Protein AF-A0A3C1S5D6-F1 (afdb_monomer)

Nearest PDB structures (foldseek):
  8om5-assembly1_A  TM=1.779E-01  e=2.263E-01  Homo sapiens
  6hlk-assembly1_A-2  TM=2.673E-01  e=2.544E+00  Escherichia coli
  6qh2-assembly1_A  TM=3.736E-01  e=8.531E+00  Escherichia coli SE11
  8omo-assembly1_A  TM=2.474E-01  e=3.050E+00  Homo sapiens

pLDDT: mean 80.76, std 18.02, range [35.0, 98.5]

Structure (mmCIF, N/CA/C/O backbone):
data_AF-A0A3C1S5D6-F1
#
_entry.id   AF-A0A3C1S5D6-F1
#
loop_
_atom_site.group_PDB
_atom_site.id
_atom_site.type_symbol
_atom_site.label_atom_id
_atom_site.label_alt_id
_atom_site.label_comp_id
_atom_site.label_asym_id
_atom_site.label_entity_id
_atom_site.label_seq_id
_atom_site.pdbx_PDB_ins_code
_atom_site.Cartn_x
_atom_site.Cartn_y
_atom_site.Cartn_z
_atom_site.occupancy
_atom_site.B_iso_or_equiv
_atom_site.auth_seq_id
_atom_site.auth_comp_id
_atom_site.auth_asym_id
_atom_site.auth_atom_id
_atom_site.pdbx_PDB_model_num
ATOM 1 N N . MET A 1 1 ? -4.192 31.095 -8.436 1.00 39.78 1 MET A N 1
ATOM 2 C CA . MET A 1 1 ? -3.581 30.045 -9.281 1.00 39.78 1 MET A CA 1
ATOM 3 C C . MET A 1 1 ? -4.548 28.874 -9.354 1.00 39.78 1 MET A C 1
ATOM 5 O O . MET A 1 1 ? -5.116 28.537 -8.324 1.00 39.78 1 MET A O 1
ATOM 9 N N . ARG A 1 2 ? -4.783 28.297 -10.537 1.00 52.19 2 ARG A N 1
ATOM 10 C CA . ARG A 1 2 ? -5.467 27.001 -10.676 1.00 52.19 2 ARG A CA 1
ATOM 11 C C . ARG A 1 2 ? -4.390 25.973 -11.002 1.00 52.19 2 ARG A C 1
ATOM 13 O O . ARG A 1 2 ? -3.898 25.962 -12.122 1.00 52.19 2 ARG A O 1
ATOM 20 N N . LEU A 1 3 ? -3.977 25.201 -10.002 1.00 66.81 3 LEU A N 1
ATOM 21 C CA . LEU A 1 3 ? -3.147 24.020 -10.210 1.00 66.81 3 LEU A CA 1
ATOM 22 C C . LEU A 1 3 ? -4.070 22.919 -10.746 1.00 66.81 3 LEU A C 1
ATOM 24 O O . LEU A 1 3 ? -5.136 22.688 -10.176 1.00 66.81 3 LEU A O 1
ATOM 28 N N . VAL A 1 4 ? -3.707 22.311 -11.873 1.00 64.81 4 VAL A N 1
ATOM 29 C CA . VAL A 1 4 ? -4.435 21.178 -12.454 1.00 64.81 4 VAL A CA 1
ATOM 30 C C . VAL A 1 4 ? -3.581 19.946 -12.207 1.00 64.81 4 VAL A C 1
ATOM 32 O O . VAL A 1 4 ? -2.469 19.860 -12.715 1.00 64.81 4 VAL A O 1
ATOM 35 N N . PHE A 1 5 ? -4.091 19.028 -11.391 1.00 64.88 5 PHE A N 1
ATOM 36 C CA . PHE A 1 5 ? -3.457 17.744 -11.119 1.00 64.88 5 PHE A CA 1
ATOM 37 C C . PHE A 1 5 ? -4.101 16.685 -12.017 1.00 64.88 5 PHE A C 1
ATOM 39 O O . PHE A 1 5 ? -5.323 16.529 -12.002 1.00 64.88 5 PHE A O 1
ATOM 46 N N . ILE A 1 6 ? -3.293 16.004 -12.829 1.00 64.88 6 ILE A N 1
ATOM 47 C CA . ILE A 1 6 ? -3.736 14.967 -13.767 1.00 64.88 6 ILE A CA 1
ATOM 48 C C . ILE A 1 6 ? -3.138 13.643 -13.293 1.00 64.88 6 ILE A C 1
ATOM 50 O O . ILE A 1 6 ? -1.926 13.549 -13.129 1.00 64.88 6 ILE A O 1
ATOM 54 N N . THR A 1 7 ? -3.977 12.628 -13.080 1.00 60.38 7 THR A N 1
ATOM 55 C CA . THR A 1 7 ? -3.547 11.267 -12.730 1.00 60.38 7 THR A CA 1
ATOM 56 C C . THR A 1 7 ? -3.955 10.281 -13.821 1.00 60.38 7 THR A C 1
ATOM 58 O O . THR A 1 7 ? -4.981 10.452 -14.482 1.00 60.38 7 THR A O 1
ATOM 61 N N . GLY A 1 8 ? -3.145 9.244 -14.023 1.00 58.16 8 GLY A N 1
ATOM 62 C CA . GLY A 1 8 ? -3.372 8.188 -15.006 1.00 58.16 8 GLY A CA 1
ATOM 63 C C . GLY A 1 8 ? -2.648 6.905 -14.603 1.00 58.16 8 GLY A C 1
ATOM 64 O O . GLY A 1 8 ? -1.791 6.923 -13.727 1.00 58.16 8 GLY A O 1
ATOM 65 N N . VAL A 1 9 ? -3.021 5.786 -15.227 1.00 51.22 9 VAL A N 1
ATOM 66 C CA . VAL A 1 9 ? -2.507 4.438 -14.901 1.00 51.22 9 VAL A CA 1
ATOM 67 C C . VAL A 1 9 ? -1.160 4.145 -15.590 1.00 51.22 9 VAL A C 1
ATOM 69 O O . VAL A 1 9 ? -0.469 3.200 -15.233 1.00 51.22 9 VAL A O 1
ATOM 72 N N . SER A 1 10 ? -0.774 4.954 -16.579 1.00 52.53 10 SER A N 1
ATOM 73 C CA . SER A 1 10 ? 0.501 4.849 -17.293 1.00 52.53 10 SER A CA 1
ATOM 74 C C . SER A 1 10 ? 0.965 6.240 -17.731 1.00 52.53 10 SER A C 1
ATOM 76 O O . SER A 1 10 ? 0.130 7.105 -18.021 1.00 52.53 10 SER A O 1
ATOM 78 N N . GLU A 1 11 ? 2.282 6.447 -17.767 1.00 48.94 11 GLU A N 1
ATOM 79 C CA . GLU A 1 11 ? 2.949 7.662 -18.245 1.00 48.94 11 GLU A CA 1
ATOM 80 C C . GLU A 1 11 ? 2.737 7.821 -19.768 1.00 48.94 11 GLU A C 1
ATOM 82 O O . GLU A 1 11 ? 3.620 7.597 -20.590 1.00 48.94 11 GLU A O 1
ATOM 87 N N . PHE A 1 12 ? 1.528 8.194 -20.189 1.00 50.16 12 PHE A N 1
ATOM 88 C CA . PHE A 1 12 ? 1.179 8.441 -21.596 1.00 50.16 12 PHE A CA 1
ATOM 89 C C . PHE A 1 12 ? 1.707 9.792 -22.125 1.00 50.16 12 PHE A C 1
ATOM 91 O O . PHE A 1 12 ? 1.058 10.438 -22.946 1.00 50.16 12 PHE A O 1
ATOM 98 N N . SER A 1 13 ? 2.874 10.260 -21.673 1.00 45.41 13 SER A N 1
ATOM 99 C CA . SER A 1 13 ? 3.306 11.652 -21.895 1.00 45.41 13 SER A CA 1
ATOM 100 C C . SER A 1 13 ? 4.567 11.855 -22.730 1.00 45.41 13 SER A C 1
ATOM 102 O O . SER A 1 13 ? 4.958 13.003 -22.927 1.00 45.41 13 SER A O 1
ATOM 104 N N . ARG A 1 14 ? 5.187 10.816 -23.307 1.00 43.66 14 ARG A N 1
ATOM 105 C CA . ARG A 1 14 ? 6.338 11.027 -24.217 1.00 43.66 14 ARG A CA 1
ATOM 106 C C . ARG A 1 14 ? 6.212 10.432 -25.614 1.00 43.66 14 ARG A C 1
ATOM 108 O O . ARG A 1 14 ? 7.163 10.501 -26.388 1.00 43.66 14 ARG A O 1
ATOM 115 N N . VAL A 1 15 ? 5.031 9.949 -26.001 1.00 43.28 15 VAL A N 1
ATOM 116 C CA . VAL A 1 15 ? 4.749 9.731 -27.424 1.00 43.28 15 VAL A CA 1
ATOM 117 C C . VAL A 1 15 ? 4.413 11.093 -28.023 1.00 43.28 15 VAL A C 1
ATOM 119 O O . VAL A 1 15 ? 3.462 11.726 -27.584 1.00 43.28 15 VAL A O 1
ATOM 122 N N . SER A 1 16 ? 5.247 11.524 -28.972 1.00 42.44 16 SER A N 1
ATOM 123 C CA . SER A 1 16 ? 5.254 12.656 -29.927 1.00 42.44 16 SER A CA 1
ATOM 124 C C . SER A 1 16 ? 3.926 13.322 -30.395 1.00 42.44 16 SER A C 1
ATOM 126 O O . SER A 1 16 ? 3.908 13.979 -31.435 1.00 42.44 16 SER A O 1
ATOM 128 N N . ILE A 1 17 ? 2.804 13.175 -29.698 1.00 46.88 17 ILE A N 1
ATOM 129 C CA . ILE A 1 17 ? 1.470 13.652 -30.086 1.00 46.88 17 ILE A CA 1
ATOM 130 C C . ILE A 1 17 ? 1.178 15.033 -29.471 1.00 46.88 17 ILE A C 1
ATOM 132 O O . ILE A 1 17 ? 0.377 15.790 -30.007 1.00 46.88 17 ILE A O 1
ATOM 136 N N . PHE A 1 18 ? 1.884 15.408 -28.398 1.00 46.00 18 PHE A N 1
ATOM 137 C CA . PHE A 1 18 ? 1.803 16.737 -27.796 1.00 46.00 18 PHE A CA 1
ATOM 138 C C . PHE A 1 18 ? 3.165 17.436 -27.852 1.00 46.00 18 PHE A C 1
ATOM 140 O O . PHE A 1 18 ? 3.863 17.539 -26.847 1.00 46.00 18 PHE A O 1
ATOM 147 N N . SER A 1 19 ? 3.547 17.977 -29.013 1.00 49.00 19 SER A N 1
ATOM 148 C CA . SER A 1 19 ? 4.701 18.893 -29.113 1.00 49.00 19 SER A CA 1
ATOM 149 C C . SER A 1 19 ? 4.536 20.176 -28.275 1.00 49.00 19 SER A C 1
ATOM 151 O O . SER A 1 19 ? 5.460 20.980 -28.195 1.00 49.00 19 SER A O 1
ATOM 153 N N . GLU A 1 20 ? 3.368 20.370 -27.654 1.00 51.97 20 GLU A N 1
ATOM 154 C CA . GLU A 1 20 ? 2.977 21.554 -26.883 1.00 51.97 20 GLU A CA 1
ATOM 155 C C . GLU A 1 20 ? 2.905 21.315 -25.355 1.00 51.97 20 GLU A C 1
ATOM 157 O O . GLU A 1 20 ? 2.759 22.274 -24.601 1.00 51.97 20 GLU A O 1
ATOM 162 N N . LEU A 1 21 ? 3.049 20.071 -24.863 1.00 56.28 21 LEU A N 1
ATOM 163 C CA . LEU A 1 21 ? 3.025 19.731 -23.423 1.00 56.28 21 LEU A CA 1
ATOM 164 C C . LEU A 1 21 ? 4.425 19.382 -22.887 1.00 56.28 21 LEU A C 1
ATOM 166 O O . LEU A 1 21 ? 4.657 18.314 -22.332 1.00 56.28 21 LEU A O 1
ATOM 170 N N . ASN A 1 22 ? 5.377 20.303 -23.032 1.00 57.34 22 ASN A N 1
ATOM 171 C CA . ASN A 1 22 ? 6.746 20.160 -22.513 1.00 57.34 22 ASN A CA 1
ATOM 172 C C . ASN A 1 22 ? 6.929 20.629 -21.053 1.00 57.34 22 ASN A C 1
ATOM 174 O O . ASN A 1 22 ? 8.048 20.620 -20.552 1.00 57.34 22 ASN A O 1
ATOM 178 N N . ASN A 1 23 ? 5.851 21.044 -20.379 1.00 66.56 23 ASN A N 1
ATOM 179 C CA . ASN A 1 23 ? 5.872 21.551 -18.999 1.00 66.56 23 ASN A CA 1
ATOM 180 C C . ASN A 1 23 ? 5.388 20.515 -17.965 1.00 66.56 23 ASN A C 1
ATOM 182 O O . ASN A 1 23 ? 5.025 20.891 -16.853 1.00 66.56 23 ASN A O 1
ATOM 186 N N . LEU A 1 24 ? 5.300 19.235 -18.340 1.00 70.06 24 LEU A N 1
ATOM 187 C CA . LEU A 1 24 ? 4.928 18.174 -17.407 1.00 70.06 24 LEU A CA 1
ATOM 188 C C . LEU A 1 24 ? 6.147 17.793 -16.567 1.00 70.06 24 LEU A C 1
ATOM 190 O O . LEU A 1 24 ? 7.184 17.407 -17.103 1.00 70.06 24 LEU A O 1
ATOM 194 N N . GLU A 1 25 ? 6.001 17.921 -15.254 1.00 73.94 25 GLU A N 1
ATOM 195 C CA . GLU A 1 25 ? 6.965 17.418 -14.285 1.00 73.94 25 GLU A CA 1
ATOM 196 C C . GLU A 1 25 ? 6.586 15.978 -13.931 1.00 73.94 25 GLU A C 1
ATOM 198 O O . GLU A 1 25 ? 5.461 15.714 -13.500 1.00 73.94 25 GLU A O 1
ATOM 203 N N . ASP A 1 26 ? 7.511 15.046 -14.149 1.00 76.00 26 ASP A N 1
ATOM 204 C CA . ASP A 1 26 ? 7.340 13.666 -13.715 1.00 76.00 26 ASP A CA 1
ATOM 205 C C . ASP A 1 26 ? 7.557 13.581 -12.198 1.00 76.00 26 ASP A C 1
ATOM 207 O O . ASP A 1 26 ? 8.648 13.843 -11.691 1.00 76.00 26 ASP A O 1
ATOM 211 N N . LEU A 1 27 ? 6.489 13.242 -11.474 1.00 82.81 27 LEU A N 1
ATOM 212 C CA . LEU A 1 27 ? 6.507 13.079 -10.019 1.00 82.81 27 LEU A CA 1
ATOM 213 C C . LEU A 1 27 ? 6.786 11.634 -9.591 1.00 82.81 27 LEU A C 1
ATOM 215 O O . LEU A 1 27 ? 6.799 11.341 -8.391 1.00 82.81 27 LEU A O 1
ATOM 219 N N . THR A 1 28 ? 6.994 10.724 -10.544 1.00 79.44 28 THR A N 1
ATOM 220 C CA . THR A 1 28 ? 7.347 9.332 -10.272 1.00 79.44 28 THR A CA 1
ATOM 221 C C . THR A 1 28 ? 8.591 9.287 -9.393 1.00 79.44 28 THR A C 1
ATOM 223 O O . THR A 1 28 ? 9.575 9.977 -9.645 1.00 79.44 28 THR A O 1
ATOM 226 N N . MET A 1 29 ? 8.550 8.493 -8.320 1.00 84.81 29 MET A N 1
ATOM 227 C CA . MET A 1 29 ? 9.656 8.356 -7.362 1.00 84.81 29 MET A CA 1
ATOM 228 C C . MET A 1 29 ? 10.053 9.635 -6.604 1.00 84.81 29 MET A C 1
ATOM 230 O O . MET A 1 29 ? 11.030 9.608 -5.853 1.00 84.81 29 MET A O 1
ATOM 234 N N . SER A 1 30 ? 9.289 10.729 -6.709 1.00 89.56 30 SER A N 1
ATOM 235 C CA . SER A 1 30 ? 9.588 11.969 -5.990 1.00 89.56 30 SER A CA 1
ATOM 236 C C . SER A 1 30 ? 9.371 11.821 -4.480 1.00 89.56 30 SER A C 1
ATOM 238 O O . SER A 1 30 ? 8.267 11.548 -4.004 1.00 89.56 30 SER A O 1
ATOM 240 N N . GLU A 1 31 ? 10.426 12.046 -3.695 1.00 92.44 31 GLU A N 1
ATOM 241 C CA . GLU A 1 31 ? 10.353 12.016 -2.228 1.00 92.44 31 GLU A CA 1
ATOM 242 C C . GLU A 1 31 ? 9.481 13.138 -1.648 1.00 92.44 31 GLU A C 1
ATOM 244 O O . GLU A 1 31 ? 8.868 12.966 -0.591 1.00 92.44 31 GLU A O 1
ATOM 249 N N . THR A 1 32 ? 9.395 14.269 -2.355 1.00 93.31 32 THR A N 1
ATOM 250 C CA . THR A 1 32 ? 8.587 15.431 -1.963 1.00 93.31 32 THR A CA 1
ATOM 251 C C . THR A 1 32 ? 7.095 15.113 -1.936 1.00 93.31 32 THR A C 1
ATOM 253 O O . THR A 1 32 ? 6.375 15.676 -1.120 1.00 93.31 32 THR A O 1
ATOM 256 N N . TYR A 1 33 ? 6.640 14.191 -2.787 1.00 91.06 33 TYR A N 1
ATOM 257 C CA . TYR A 1 33 ? 5.229 13.819 -2.933 1.00 91.06 33 TYR A CA 1
ATOM 258 C C . TYR A 1 33 ? 4.926 12.406 -2.413 1.00 91.06 33 TYR A C 1
ATOM 260 O O . TYR A 1 33 ? 3.880 11.837 -2.722 1.00 91.06 33 TYR A O 1
ATOM 268 N N . ALA A 1 34 ? 5.836 11.827 -1.626 1.00 92.81 34 ALA A N 1
ATOM 269 C CA . ALA A 1 34 ? 5.794 10.424 -1.217 1.00 92.81 34 ALA A CA 1
ATOM 270 C C . ALA A 1 34 ? 4.544 10.029 -0.407 1.00 92.81 34 ALA A C 1
ATOM 272 O O . ALA A 1 34 ? 4.122 8.876 -0.453 1.00 92.81 34 ALA A O 1
ATOM 273 N N . ASP A 1 35 ? 3.961 10.977 0.325 1.00 93.56 35 ASP A N 1
ATOM 274 C CA . ASP A 1 35 ? 2.762 10.821 1.153 1.00 93.56 35 ASP A CA 1
ATOM 275 C C . ASP A 1 35 ? 1.489 11.387 0.499 1.00 93.56 35 ASP A C 1
ATOM 277 O O . ASP A 1 35 ? 0.397 11.223 1.031 1.00 93.56 35 ASP A O 1
ATOM 281 N N . MET A 1 36 ? 1.589 11.988 -0.692 1.00 92.00 36 MET A N 1
ATOM 282 C CA . MET A 1 36 ? 0.481 12.720 -1.319 1.00 92.00 36 MET A CA 1
ATOM 283 C C . MET A 1 36 ? -0.690 11.823 -1.759 1.00 92.00 36 MET A C 1
ATOM 285 O O . MET A 1 36 ? -1.830 12.280 -1.835 1.00 92.00 36 MET A O 1
ATOM 289 N N . LEU A 1 37 ? -0.421 10.560 -2.109 1.00 89.50 37 LEU A N 1
ATOM 290 C CA . LEU A 1 37 ? -1.390 9.661 -2.757 1.00 89.50 37 LEU A CA 1
ATOM 291 C C . LEU A 1 37 ? -2.089 8.696 -1.787 1.00 89.50 37 LEU A C 1
ATOM 293 O O . LEU A 1 37 ? -2.628 7.669 -2.204 1.00 89.50 37 LEU A O 1
ATOM 297 N N . GLY A 1 38 ? -2.106 9.018 -0.497 1.00 95.19 38 GLY A N 1
ATOM 298 C CA . GLY A 1 38 ? -2.811 8.228 0.500 1.00 95.19 38 GLY A CA 1
ATOM 299 C C . GLY A 1 38 ? -2.991 8.974 1.814 1.00 95.19 38 GLY A C 1
ATOM 300 O O . GLY A 1 38 ? -2.792 10.180 1.870 1.00 95.19 38 GLY A O 1
ATOM 301 N N . TYR A 1 39 ? -3.385 8.248 2.859 1.00 97.88 39 TYR A N 1
ATOM 302 C CA . TYR A 1 39 ? -3.347 8.773 4.228 1.00 97.88 39 TYR A CA 1
ATOM 303 C C . TYR A 1 39 ? -2.097 8.267 4.934 1.00 97.88 39 TYR A C 1
ATOM 305 O O . TYR A 1 39 ? -1.758 7.092 4.777 1.00 97.88 39 TYR A O 1
ATOM 313 N N . THR A 1 40 ? -1.431 9.094 5.733 1.00 98.06 40 THR A N 1
ATOM 314 C CA . THR A 1 40 ? -0.381 8.606 6.640 1.00 98.06 40 THR A CA 1
ATOM 315 C C . THR A 1 40 ? -0.985 7.931 7.875 1.00 98.06 40 THR A C 1
ATOM 317 O O . THR A 1 40 ? -2.193 7.990 8.125 1.00 98.06 40 THR A O 1
ATOM 320 N N . GLN A 1 41 ? -0.138 7.272 8.674 1.00 97.88 41 GLN A N 1
ATOM 321 C CA . GLN A 1 41 ? -0.554 6.734 9.972 1.00 97.88 41 GLN A CA 1
ATOM 322 C C . GLN A 1 41 ? -1.087 7.844 10.886 1.00 97.88 41 GLN A C 1
ATOM 324 O O . GLN A 1 41 ? -2.139 7.676 11.498 1.00 97.88 41 GLN A O 1
ATOM 329 N N . GLU A 1 42 ? -0.386 8.978 10.955 1.00 97.69 42 GLU A N 1
ATOM 330 C CA . GLU A 1 42 ? -0.778 10.096 11.811 1.00 97.69 42 GLU A CA 1
ATOM 331 C C . GLU A 1 42 ? -2.111 10.703 11.358 1.00 97.69 42 GLU A C 1
ATOM 333 O O . GLU A 1 42 ? -2.996 10.947 12.177 1.00 97.69 42 GLU A O 1
ATOM 338 N N . GLU A 1 43 ? -2.294 10.902 10.050 1.00 98.00 43 GLU A N 1
ATOM 339 C CA . GLU A 1 43 ? -3.549 11.417 9.495 1.00 98.00 43 GLU A CA 1
ATOM 340 C C . GLU A 1 43 ? -4.725 10.477 9.774 1.00 98.00 43 GLU A C 1
ATOM 342 O O . GLU A 1 43 ? -5.819 10.940 10.113 1.00 98.00 43 GLU A O 1
ATOM 347 N N . LEU A 1 44 ? -4.503 9.159 9.673 1.00 97.75 44 LEU A N 1
ATOM 348 C CA . LEU A 1 44 ? -5.515 8.159 9.999 1.00 97.75 44 LEU A CA 1
ATOM 349 C C . LEU A 1 44 ? -5.981 8.307 11.458 1.00 97.75 44 LEU A C 1
ATOM 351 O O . LEU A 1 44 ? -7.181 8.380 11.731 1.00 97.75 44 LEU A O 1
ATOM 355 N N . GLU A 1 45 ? -5.034 8.365 12.392 1.00 97.12 45 GLU A N 1
ATOM 356 C CA . GLU A 1 45 ? -5.315 8.431 13.828 1.00 97.12 45 GLU A CA 1
ATOM 357 C C . GLU A 1 45 ? -5.972 9.756 14.237 1.00 97.12 45 GLU A C 1
ATOM 359 O O . GLU A 1 45 ? -6.884 9.759 15.065 1.00 97.12 45 GLU A O 1
ATOM 36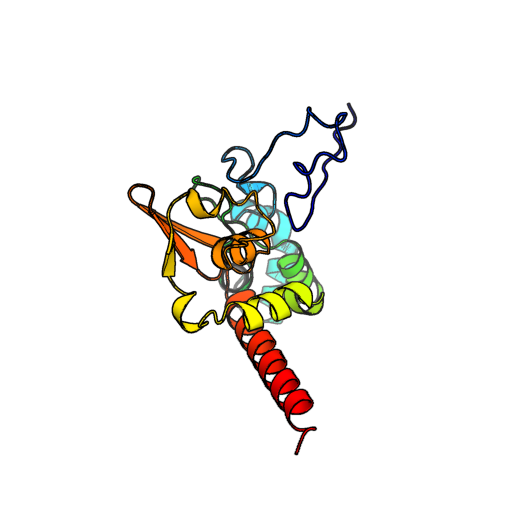4 N N . ILE A 1 46 ? -5.570 10.873 13.623 1.00 97.19 46 ILE A N 1
ATOM 365 C CA . ILE A 1 46 ? -6.089 12.208 13.945 1.00 97.19 46 ILE A CA 1
ATOM 366 C C . ILE A 1 46 ? -7.478 12.427 13.339 1.00 97.19 46 ILE A C 1
ATOM 368 O O . ILE A 1 46 ? -8.411 12.830 14.038 1.00 97.19 46 ILE A O 1
ATOM 372 N N . TYR A 1 47 ? -7.641 12.186 12.037 1.00 97.69 47 TYR A N 1
ATOM 373 C CA . TYR A 1 47 ? -8.839 12.625 11.317 1.00 97.69 47 TYR A CA 1
ATOM 374 C C . TYR A 1 47 ? -9.973 11.595 11.326 1.00 97.69 47 TYR A C 1
ATOM 376 O O . TYR A 1 47 ? -11.136 11.964 11.143 1.00 97.69 47 TYR A O 1
ATOM 384 N N . PHE A 1 48 ? -9.679 10.316 11.585 1.00 97.44 48 PHE A N 1
ATOM 385 C CA . PHE A 1 48 ? -10.677 9.244 11.526 1.00 97.44 48 PHE A CA 1
ATOM 386 C C . PHE A 1 48 ? -11.059 8.669 12.893 1.00 97.44 48 PHE A C 1
ATOM 388 O O . PHE A 1 48 ? -11.897 7.762 12.944 1.00 97.44 48 PHE A O 1
ATOM 395 N N . GLN A 1 49 ? -10.548 9.224 13.998 1.00 97.12 49 GLN A N 1
ATOM 396 C CA . GLN A 1 49 ? -10.807 8.746 15.363 1.00 97.12 49 GLN A CA 1
ATOM 397 C C . GLN A 1 49 ? -12.297 8.451 15.649 1.00 97.12 49 GLN A C 1
ATOM 399 O O . GLN A 1 49 ? -12.608 7.347 16.105 1.00 97.12 49 GLN A O 1
ATOM 404 N N . PRO A 1 50 ? -13.274 9.327 15.313 1.00 97.44 50 PRO A N 1
ATOM 405 C CA . PRO A 1 50 ? -14.680 9.028 15.592 1.00 97.44 50 PRO A CA 1
ATOM 406 C C . PRO A 1 50 ? -15.210 7.812 14.818 1.00 97.44 50 PRO A C 1
ATOM 408 O O . PRO A 1 50 ? -16.137 7.139 15.267 1.00 97.44 50 PRO A O 1
ATOM 411 N N . HIS A 1 51 ? -14.663 7.537 13.631 1.00 97.88 51 HIS A N 1
ATOM 412 C CA . HIS A 1 51 ? -15.033 6.379 12.817 1.00 97.88 51 HIS A CA 1
ATOM 413 C C . HIS A 1 51 ? -14.372 5.101 13.329 1.00 97.88 51 HIS A C 1
ATOM 415 O O . HIS A 1 51 ? -15.047 4.075 13.401 1.00 97.88 51 HIS A O 1
ATOM 421 N N . ILE A 1 52 ? -13.100 5.185 13.726 1.00 98.19 52 ILE A N 1
ATOM 422 C CA . ILE A 1 52 ? -12.345 4.092 14.345 1.00 98.19 52 ILE A CA 1
ATOM 423 C C . ILE A 1 52 ? -13.048 3.636 15.624 1.00 98.19 52 ILE A C 1
ATOM 425 O O . ILE A 1 52 ? -13.345 2.452 15.758 1.00 98.19 52 ILE A O 1
ATOM 429 N N . LYS A 1 53 ? -13.444 4.569 16.496 1.00 98.06 53 LYS A N 1
ATOM 430 C CA . LYS A 1 53 ? -14.199 4.262 17.717 1.00 98.06 53 LYS A CA 1
ATOM 431 C C . LYS A 1 53 ? -15.507 3.519 17.441 1.00 98.06 53 LYS A C 1
ATOM 433 O O . LYS A 1 53 ? -15.771 2.477 18.032 1.00 98.06 53 LYS A O 1
ATOM 438 N N . ARG A 1 54 ? -16.311 3.996 16.484 1.00 97.88 54 ARG A N 1
ATOM 439 C CA . ARG A 1 54 ? -17.558 3.311 16.086 1.00 97.88 54 ARG A CA 1
ATOM 440 C C . ARG A 1 54 ? -17.313 1.919 15.507 1.00 97.88 54 ARG A C 1
ATOM 442 O O . ARG A 1 54 ? -18.184 1.054 15.599 1.00 97.88 54 ARG A O 1
ATOM 449 N N . LEU A 1 55 ? -16.179 1.721 14.841 1.00 97.56 55 LEU A N 1
ATOM 450 C CA . LEU A 1 55 ? -15.791 0.422 14.310 1.00 97.56 55 LEU A CA 1
ATOM 451 C C . LEU A 1 55 ? -15.372 -0.519 15.445 1.00 97.56 55 LEU A C 1
ATOM 453 O O . LEU A 1 55 ? -15.833 -1.656 15.480 1.00 97.56 55 LEU A O 1
ATOM 457 N N . ALA A 1 56 ? -14.593 -0.020 16.404 1.00 98.06 56 ALA A N 1
ATOM 458 C CA . ALA A 1 56 ? -14.173 -0.742 17.600 1.00 98.06 56 ALA A CA 1
ATOM 459 C C . ALA A 1 56 ? -15.383 -1.214 18.423 1.00 98.06 56 ALA A C 1
ATOM 461 O O . ALA A 1 56 ? -15.495 -2.397 18.737 1.00 98.06 56 ALA A O 1
ATOM 462 N N . GLU A 1 57 ? -16.361 -0.327 18.645 1.00 97.94 57 GLU A N 1
ATOM 463 C CA . GLU A 1 57 ? -17.641 -0.650 19.293 1.00 97.94 57 GLU A CA 1
ATOM 464 C C . GLU A 1 57 ? -18.410 -1.753 18.547 1.00 97.94 57 GLU A C 1
ATOM 466 O O . GLU A 1 57 ? -18.922 -2.679 19.174 1.00 97.94 57 GLU A O 1
ATOM 471 N N . LYS A 1 58 ? -18.466 -1.698 17.207 1.00 97.38 58 LYS A N 1
ATOM 472 C CA . LYS A 1 58 ? -19.131 -2.731 16.391 1.00 97.38 58 LYS A CA 1
ATOM 473 C C . LYS A 1 58 ? -18.451 -4.096 16.529 1.00 97.38 58 LYS A C 1
ATOM 475 O O . LYS A 1 58 ? -19.142 -5.111 16.565 1.00 97.38 58 LYS A O 1
ATOM 480 N N . PHE A 1 59 ? -17.121 -4.124 16.542 1.00 96.88 59 PHE A N 1
ATOM 481 C CA . PHE A 1 59 ? -16.338 -5.359 16.619 1.00 96.88 59 PHE A CA 1
ATOM 482 C C . PHE A 1 59 ? -16.115 -5.852 18.058 1.00 96.88 59 PHE A C 1
ATOM 484 O O . PHE A 1 59 ? -15.619 -6.961 18.230 1.00 96.88 59 PHE A O 1
ATOM 491 N N . GLY A 1 60 ? -16.490 -5.070 19.077 1.00 97.75 60 GLY A N 1
ATOM 492 C CA . GLY A 1 60 ? -16.261 -5.417 20.482 1.00 97.75 60 GLY A CA 1
ATOM 493 C C . GLY A 1 60 ? -14.773 -5.480 20.846 1.00 97.75 60 GLY A C 1
ATOM 494 O O . GLY A 1 60 ? -14.367 -6.350 21.609 1.00 97.75 60 GLY A O 1
ATOM 495 N N . THR A 1 61 ? -13.964 -4.596 20.262 1.00 97.81 61 THR A N 1
ATOM 496 C CA . THR A 1 61 ? -12.491 -4.592 20.331 1.00 97.81 61 THR A CA 1
ATOM 497 C C . THR A 1 61 ? -11.977 -3.186 20.664 1.00 97.81 61 THR A C 1
ATOM 499 O O . THR A 1 61 ? -12.773 -2.250 20.774 1.00 97.81 61 THR A O 1
ATOM 502 N N . SER A 1 62 ? -10.670 -3.011 20.857 1.00 98.25 62 SER A N 1
ATOM 503 C CA . SER A 1 62 ? -10.069 -1.697 21.118 1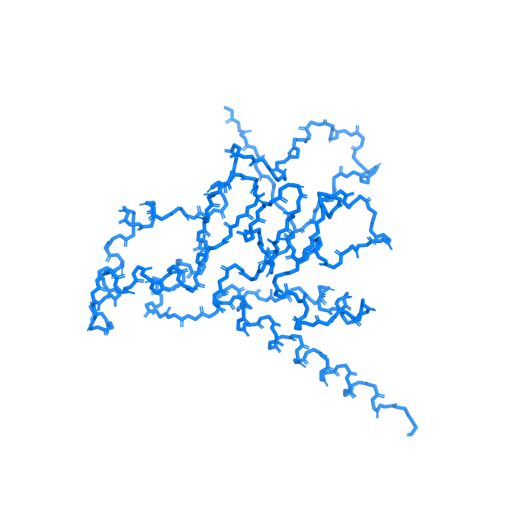.00 98.25 62 SER A CA 1
ATOM 504 C C . SER A 1 62 ? -9.864 -0.862 19.843 1.00 98.25 62 SER A C 1
ATOM 506 O O . SER A 1 62 ? -9.781 -1.384 18.731 1.00 98.25 62 SER A O 1
ATOM 508 N N . GLU A 1 63 ? -9.747 0.464 19.992 1.00 98.06 63 GLU A N 1
ATOM 509 C CA . GLU A 1 63 ? -9.382 1.358 18.877 1.00 98.06 63 GLU A CA 1
ATOM 510 C C . GLU A 1 63 ? -8.007 0.994 18.292 1.00 98.06 63 GLU A C 1
ATOM 512 O O . GLU A 1 63 ? -7.837 1.014 17.074 1.00 98.06 63 GLU A O 1
ATOM 517 N N . THR A 1 64 ? -7.060 0.577 19.141 1.00 98.25 64 THR A N 1
ATOM 518 C CA . THR A 1 64 ? -5.726 0.112 18.735 1.00 98.25 64 THR A CA 1
ATOM 519 C C . THR A 1 64 ? -5.803 -1.106 17.819 1.00 98.25 64 THR A C 1
ATOM 521 O O . THR A 1 64 ? -5.202 -1.099 16.749 1.00 98.25 64 THR A O 1
ATOM 524 N N . GLU A 1 65 ? -6.598 -2.119 18.173 1.00 98.38 65 GLU A N 1
ATOM 525 C CA . GLU A 1 65 ? -6.787 -3.311 17.334 1.00 98.38 65 GLU A CA 1
ATOM 526 C C . GLU A 1 65 ? -7.434 -2.963 15.983 1.00 98.38 65 GLU A C 1
ATOM 528 O O . GLU A 1 65 ? -7.082 -3.536 14.950 1.00 98.38 65 GLU A O 1
ATOM 533 N N . ILE A 1 66 ? -8.351 -1.987 15.948 1.00 98.44 66 ILE A N 1
ATOM 534 C CA . ILE A 1 66 ? -8.904 -1.483 14.683 1.00 98.44 66 ILE A CA 1
ATOM 535 C C . ILE A 1 66 ? -7.830 -0.800 13.837 1.00 98.44 66 ILE A C 1
ATOM 537 O O . ILE A 1 66 ? -7.780 -1.042 12.631 1.00 98.44 66 ILE A O 1
ATOM 541 N N . ILE A 1 67 ? -6.982 0.036 14.437 1.00 98.50 67 ILE A N 1
ATOM 542 C CA . ILE A 1 67 ? -5.888 0.718 13.735 1.00 98.50 67 ILE A CA 1
ATOM 543 C C . ILE A 1 67 ? -4.897 -0.304 13.168 1.00 98.50 67 ILE A C 1
ATOM 545 O O . ILE A 1 67 ? -4.552 -0.229 11.990 1.00 98.50 67 ILE A O 1
ATOM 549 N N . GLU A 1 68 ? -4.496 -1.305 13.954 1.00 98.44 68 GLU A N 1
ATOM 550 C CA . GLU A 1 68 ? -3.626 -2.395 13.496 1.00 98.44 68 GLU A CA 1
ATOM 551 C C . GLU A 1 68 ? -4.253 -3.172 12.336 1.00 98.44 68 GLU A C 1
ATOM 553 O O . GLU A 1 68 ? -3.585 -3.480 11.346 1.00 98.44 68 GLU A O 1
ATOM 558 N N . LYS A 1 69 ? -5.562 -3.433 12.405 1.00 98.19 69 LYS A N 1
ATOM 559 C CA . LYS A 1 69 ? -6.283 -4.126 11.338 1.00 98.19 69 LYS A CA 1
ATOM 560 C C . LYS A 1 69 ? -6.418 -3.272 10.076 1.00 98.19 69 LYS A C 1
ATOM 562 O O . LYS A 1 69 ? -6.256 -3.801 8.979 1.00 98.19 69 LYS A O 1
ATOM 567 N N . LEU A 1 70 ? -6.661 -1.964 10.201 1.00 98.44 70 LEU A N 1
ATOM 568 C CA . LEU A 1 70 ? -6.634 -1.026 9.070 1.00 98.44 70 LEU A CA 1
ATOM 569 C C . LEU A 1 70 ? -5.244 -0.991 8.430 1.00 98.44 70 LEU A C 1
ATOM 571 O O . LEU A 1 70 ? -5.145 -1.016 7.204 1.00 98.44 70 LEU A O 1
ATOM 575 N N . LYS A 1 71 ? -4.183 -0.980 9.246 1.00 98.50 71 LYS A N 1
ATOM 576 C CA . LYS A 1 71 ? -2.795 -1.004 8.780 1.00 98.50 71 LYS A CA 1
ATOM 577 C C . LYS A 1 71 ? -2.505 -2.267 7.980 1.00 98.50 71 LYS A C 1
ATOM 579 O O . LYS A 1 71 ? -2.026 -2.177 6.858 1.00 98.50 71 LYS A O 1
ATOM 584 N N . LEU A 1 72 ? -2.858 -3.428 8.525 1.00 98.19 72 LEU A N 1
ATOM 585 C CA . LEU A 1 72 ? -2.673 -4.720 7.866 1.00 98.19 72 LEU A CA 1
ATOM 586 C C . LEU A 1 72 ? -3.414 -4.806 6.522 1.00 98.19 72 LEU A C 1
ATOM 588 O O . LEU A 1 72 ? -2.880 -5.335 5.547 1.00 98.19 72 LEU A O 1
ATOM 592 N N . TYR A 1 73 ? -4.656 -4.319 6.478 1.00 97.69 73 TYR A N 1
ATOM 593 C CA . TYR A 1 73 ? -5.504 -4.473 5.299 1.00 97.69 73 TYR A CA 1
ATOM 594 C C . TYR A 1 73 ? -5.241 -3.441 4.211 1.00 97.69 73 TYR A C 1
ATOM 596 O O . TYR A 1 73 ? -5.318 -3.803 3.042 1.00 97.69 73 TYR A O 1
ATOM 604 N N . TYR A 1 74 ? -4.933 -2.192 4.568 1.00 98.06 74 TYR A N 1
ATOM 605 C CA . TYR A 1 74 ? -5.001 -1.080 3.617 1.00 98.06 74 TYR A CA 1
ATOM 606 C C . TYR A 1 74 ? -3.753 -0.193 3.569 1.00 98.06 74 TYR A C 1
ATOM 608 O O . TYR A 1 74 ? -3.684 0.660 2.685 1.00 98.06 74 TYR A O 1
ATOM 616 N N . ASN A 1 75 ? -2.768 -0.377 4.458 1.00 98.19 75 ASN A N 1
ATOM 617 C CA . ASN A 1 75 ? -1.511 0.381 4.447 1.00 98.19 75 ASN A CA 1
ATOM 618 C C . ASN A 1 75 ? -0.366 -0.402 3.815 1.00 98.19 75 ASN A C 1
ATOM 620 O O . ASN A 1 75 ? -0.280 -1.608 3.994 1.00 98.19 75 ASN A O 1
ATOM 624 N N . GLY A 1 76 ? 0.563 0.314 3.184 1.00 97.38 76 GLY A N 1
ATOM 625 C CA . GLY A 1 76 ? 1.853 -0.234 2.765 1.00 97.38 76 GLY A CA 1
ATOM 626 C C . GLY A 1 76 ? 2.358 0.278 1.423 1.00 97.38 76 GLY A C 1
ATOM 627 O O . GLY A 1 76 ? 3.447 -0.098 0.992 1.00 97.38 76 GLY A O 1
ATOM 628 N N . TYR A 1 77 ? 1.611 1.166 0.772 1.00 97.06 77 TYR A N 1
ATOM 629 C CA . TYR A 1 77 ? 2.036 1.786 -0.474 1.00 97.06 77 TYR A CA 1
ATOM 630 C C . TYR A 1 77 ? 3.186 2.765 -0.234 1.00 97.06 77 TYR A C 1
ATOM 632 O O . TYR A 1 77 ? 3.062 3.677 0.578 1.00 97.06 77 TYR A O 1
ATOM 640 N N . ARG A 1 78 ? 4.291 2.574 -0.952 1.00 95.94 78 ARG A N 1
ATOM 641 C CA . ARG A 1 78 ? 5.504 3.389 -0.949 1.00 95.94 78 ARG A CA 1
ATOM 642 C C . ARG A 1 78 ? 5.923 3.586 -2.396 1.00 95.94 78 ARG A C 1
ATOM 644 O O . ARG A 1 78 ? 6.188 2.620 -3.111 1.00 95.94 78 ARG A O 1
ATOM 651 N N . PHE A 1 79 ? 5.994 4.848 -2.794 1.00 91.25 79 PHE A N 1
ATOM 652 C CA . PHE A 1 79 ? 6.185 5.244 -4.187 1.00 91.25 79 PHE A CA 1
ATOM 653 C C . PHE A 1 79 ? 7.522 5.940 -4.446 1.00 91.25 79 PHE A C 1
ATOM 655 O O . PHE A 1 79 ? 7.729 6.421 -5.550 1.00 91.25 79 PHE A O 1
ATOM 662 N N . SER A 1 80 ? 8.402 6.047 -3.446 1.00 92.56 80 SER A N 1
ATOM 663 C CA . SER A 1 80 ? 9.696 6.731 -3.556 1.00 92.56 80 SER A CA 1
ATOM 664 C C . SER A 1 80 ? 10.743 6.127 -2.615 1.00 92.56 80 SER A C 1
ATOM 666 O O . SER A 1 80 ? 10.470 5.191 -1.854 1.00 92.56 80 SER A O 1
ATOM 668 N N . GLN A 1 81 ? 11.963 6.672 -2.659 1.00 92.38 81 GLN A N 1
ATOM 669 C CA . GLN A 1 81 ? 13.051 6.253 -1.773 1.00 92.38 81 GLN A CA 1
ATOM 670 C C . GLN A 1 81 ? 12.833 6.670 -0.315 1.00 92.38 81 GLN A C 1
ATOM 672 O O . GLN A 1 81 ? 13.356 6.013 0.585 1.00 92.38 81 GLN A O 1
ATOM 677 N N . ARG A 1 82 ? 11.990 7.673 -0.049 1.00 94.50 82 ARG A N 1
ATOM 678 C CA . ARG A 1 82 ? 11.587 8.030 1.313 1.00 94.50 82 ARG A CA 1
ATOM 679 C C . ARG A 1 82 ? 10.836 6.858 1.943 1.00 94.50 82 ARG A C 1
ATOM 681 O O . ARG A 1 82 ? 9.906 6.315 1.349 1.00 94.50 82 ARG A O 1
ATOM 688 N N . ASP A 1 83 ? 11.243 6.451 3.144 1.00 94.88 83 ASP A N 1
ATOM 689 C CA . ASP A 1 83 ? 10.624 5.331 3.864 1.00 94.88 83 ASP A CA 1
ATOM 690 C C . ASP A 1 83 ? 9.318 5.758 4.550 1.00 94.88 83 ASP A C 1
ATOM 692 O O . ASP A 1 83 ? 9.191 5.784 5.771 1.00 94.88 83 ASP A O 1
ATOM 696 N N . ILE A 1 84 ? 8.341 6.148 3.733 1.00 95.81 84 ILE A N 1
ATOM 697 C CA . ILE A 1 84 ? 6.985 6.484 4.155 1.00 95.81 84 ILE A CA 1
ATOM 698 C C . ILE A 1 84 ? 5.998 5.583 3.425 1.00 95.81 84 ILE A C 1
ATOM 700 O O . ILE A 1 84 ? 6.159 5.281 2.241 1.00 95.81 84 ILE A O 1
ATOM 704 N N . ARG A 1 85 ? 4.997 5.108 4.165 1.00 97.19 85 ARG A N 1
ATOM 705 C CA . ARG A 1 85 ? 3.937 4.247 3.646 1.00 97.19 85 ARG A CA 1
ATOM 706 C C . ARG A 1 85 ? 2.594 4.894 3.899 1.00 97.19 85 ARG A C 1
ATOM 708 O O . ARG A 1 85 ? 2.359 5.402 4.997 1.00 97.19 85 ARG A O 1
ATOM 715 N N . VAL A 1 86 ? 1.735 4.835 2.893 1.00 98.12 86 VAL A N 1
ATOM 716 C CA . VAL A 1 86 ? 0.390 5.389 2.960 1.00 98.12 86 VAL A CA 1
ATOM 717 C C . VAL A 1 86 ? -0.682 4.326 2.780 1.00 98.12 86 VAL A C 1
ATOM 719 O O . VAL A 1 86 ? -0.493 3.278 2.149 1.00 98.12 86 VAL A O 1
ATOM 722 N N . TYR A 1 87 ? -1.835 4.632 3.358 1.00 98.31 87 TYR A N 1
ATOM 723 C CA . TYR A 1 87 ? -3.056 3.864 3.240 1.00 98.31 87 TYR A CA 1
ATOM 724 C C . TYR A 1 87 ? -3.762 4.171 1.924 1.00 98.31 87 TYR A C 1
ATOM 726 O O . TYR A 1 87 ? -3.823 5.331 1.518 1.00 98.31 87 TYR A O 1
ATOM 734 N N . ASN A 1 88 ? -4.385 3.159 1.314 1.00 96.69 88 ASN A N 1
ATOM 735 C CA . ASN A 1 88 ? -5.312 3.363 0.202 1.00 96.69 88 ASN A CA 1
ATOM 736 C C . ASN A 1 88 ? -6.555 4.140 0.690 1.00 96.69 88 ASN A C 1
ATOM 738 O O . ASN A 1 88 ? -7.326 3.599 1.498 1.00 96.69 88 ASN A O 1
ATOM 742 N N . PRO A 1 89 ? -6.807 5.372 0.199 1.00 95.75 89 PRO A N 1
ATOM 743 C CA . PRO A 1 89 ? -7.921 6.182 0.688 1.00 95.75 89 PRO A CA 1
ATOM 744 C C . PRO A 1 89 ? -9.283 5.539 0.455 1.00 95.75 89 PRO A C 1
ATOM 746 O O . PRO A 1 89 ? -10.155 5.580 1.323 1.00 95.75 89 PRO A O 1
ATOM 749 N N . PHE A 1 90 ? -9.473 4.919 -0.710 1.00 94.94 90 PHE A N 1
ATOM 750 C CA . PHE A 1 90 ? -10.743 4.314 -1.080 1.00 94.94 90 PHE A CA 1
ATOM 751 C C . PHE A 1 90 ? -11.085 3.129 -0.175 1.00 94.94 90 PHE A C 1
ATOM 753 O O . PHE A 1 90 ? -12.215 3.045 0.321 1.00 94.94 90 PHE A O 1
ATOM 760 N N . SER A 1 91 ? -10.118 2.248 0.083 1.00 96.44 91 SER A N 1
ATOM 761 C CA . SER A 1 91 ? -10.323 1.077 0.935 1.00 96.44 91 SER A CA 1
ATOM 762 C C . SER A 1 91 ? -10.555 1.465 2.396 1.00 96.44 91 SER A C 1
ATOM 764 O O . SER A 1 91 ? -11.480 0.946 3.025 1.00 96.44 91 SER A O 1
ATOM 766 N N . VAL A 1 92 ? -9.813 2.450 2.923 1.00 97.94 92 VAL A N 1
ATOM 767 C CA . VAL A 1 92 ? -10.039 2.989 4.278 1.00 97.94 92 VAL A CA 1
ATOM 768 C C . VAL A 1 92 ? -11.435 3.595 4.403 1.00 97.94 92 VAL A C 1
ATOM 770 O O . VAL A 1 92 ? -12.195 3.215 5.298 1.00 97.94 92 VAL A O 1
ATOM 773 N N . LEU A 1 93 ? -11.815 4.501 3.497 1.00 97.38 93 LEU A N 1
ATOM 774 C CA . LEU A 1 93 ? -13.129 5.148 3.534 1.00 97.38 93 LEU A CA 1
ATOM 775 C C . LEU A 1 93 ? -14.263 4.128 3.404 1.00 97.38 93 LEU A C 1
ATOM 777 O O . LEU A 1 93 ? -15.262 4.213 4.124 1.00 97.38 93 LEU A O 1
ATOM 781 N N . SER A 1 94 ? -14.106 3.142 2.522 1.00 97.25 94 SER A N 1
ATOM 782 C CA . SER A 1 94 ? -15.081 2.068 2.342 1.00 97.25 94 SER A CA 1
ATOM 783 C C . SER A 1 94 ? -15.210 1.210 3.596 1.00 97.25 94 SER A C 1
ATOM 785 O O . SER A 1 94 ? -16.337 0.972 4.037 1.00 97.25 94 SER A O 1
ATOM 787 N N . SER A 1 95 ? -14.091 0.848 4.226 1.00 97.38 95 SER A N 1
ATOM 788 C CA . SER A 1 95 ? -14.059 0.098 5.483 1.00 97.38 95 SER A CA 1
ATOM 789 C C . SER A 1 95 ? -14.768 0.835 6.612 1.00 97.38 95 SER A C 1
ATOM 791 O O . SER A 1 95 ? -15.667 0.290 7.251 1.00 97.38 95 SER A O 1
ATOM 793 N N . LEU A 1 96 ? -14.445 2.114 6.816 1.00 97.25 96 LEU A N 1
ATOM 794 C CA . LEU A 1 96 ? -15.040 2.931 7.874 1.00 97.25 96 LEU A CA 1
ATOM 795 C C . LEU A 1 96 ? -16.532 3.211 7.635 1.00 97.25 96 LEU A C 1
ATOM 797 O O . LEU A 1 96 ? -17.310 3.282 8.590 1.00 97.25 96 LEU A O 1
ATOM 801 N N . ARG A 1 97 ? -16.953 3.357 6.371 1.00 96.50 97 ARG A N 1
ATOM 802 C CA . ARG A 1 97 ? -18.356 3.578 5.986 1.00 96.50 97 ARG A CA 1
ATOM 803 C C . ARG A 1 97 ? -19.203 2.318 6.151 1.00 96.50 97 ARG A C 1
ATOM 805 O O . ARG A 1 97 ? -20.268 2.380 6.758 1.00 96.50 97 ARG A O 1
ATOM 812 N N . GLN A 1 98 ? -18.743 1.190 5.610 1.00 96.12 98 GLN A N 1
ATOM 813 C CA . GLN A 1 98 ? -19.452 -0.100 5.670 1.00 96.12 98 GLN A CA 1
ATOM 814 C C . GLN A 1 98 ? -19.269 -0.801 7.025 1.00 96.12 98 GLN A C 1
ATOM 816 O O . GLN A 1 98 ? -20.013 -1.716 7.388 1.00 96.12 98 GLN A O 1
ATOM 821 N N . LYS A 1 99 ? -18.309 -0.309 7.812 1.00 95.94 99 LYS A N 1
ATOM 822 C CA . LYS A 1 99 ? -17.883 -0.839 9.102 1.00 95.94 99 LYS A CA 1
ATOM 823 C C . LYS A 1 99 ? -17.417 -2.293 9.000 1.00 95.94 99 LYS A C 1
ATOM 825 O O . LYS A 1 99 ? -17.785 -3.109 9.841 1.00 95.94 99 LYS A O 1
ATOM 830 N N . ASP A 1 100 ? -16.682 -2.638 7.954 1.00 96.12 100 ASP A N 1
ATOM 831 C CA . ASP A 1 100 ? -16.247 -4.011 7.689 1.00 96.12 100 ASP A CA 1
ATOM 832 C C . ASP A 1 100 ? -14.914 -4.036 6.933 1.00 96.12 100 ASP A C 1
ATOM 834 O O . ASP A 1 100 ? -14.589 -3.082 6.228 1.00 96.12 100 ASP A O 1
ATOM 838 N N . PHE A 1 101 ? -14.161 -5.128 7.050 1.00 96.00 101 PHE A N 1
ATOM 839 C CA . PHE A 1 101 ? -12.871 -5.293 6.379 1.00 96.00 101 PHE A CA 1
ATOM 840 C C . PHE A 1 101 ? -13.026 -6.202 5.162 1.00 96.00 101 PHE A C 1
ATOM 842 O O . PHE A 1 101 ? -13.389 -7.366 5.313 1.00 96.00 101 PHE A O 1
ATOM 849 N N . ARG A 1 102 ? -12.794 -5.660 3.963 1.00 93.88 102 ARG A N 1
ATOM 850 C CA . ARG A 1 102 ? -12.995 -6.341 2.677 1.00 93.88 102 ARG A CA 1
ATOM 851 C C . ARG A 1 102 ? -12.024 -5.809 1.632 1.00 93.88 102 ARG A C 1
ATOM 853 O O . ARG A 1 102 ? -11.378 -4.789 1.844 1.00 93.88 102 ARG A O 1
ATOM 860 N N . ASN A 1 103 ? -11.998 -6.470 0.483 1.00 91.88 103 ASN A N 1
ATOM 861 C CA . ASN A 1 103 ? -11.139 -6.119 -0.641 1.00 91.88 103 ASN A CA 1
ATOM 862 C C . ASN A 1 103 ? -11.806 -5.076 -1.558 1.00 91.88 103 ASN A C 1
ATOM 864 O O . ASN A 1 103 ? -12.092 -5.334 -2.727 1.00 91.88 103 ASN A O 1
ATOM 868 N N . TYR A 1 104 ? -12.099 -3.900 -1.002 1.00 91.38 104 TYR A N 1
ATOM 869 C CA . TYR A 1 104 ? -12.815 -2.812 -1.666 1.00 91.38 104 TYR A CA 1
ATOM 870 C C . TYR A 1 104 ? -12.156 -2.322 -2.961 1.00 91.38 104 TYR A C 1
ATOM 872 O O . TYR A 1 104 ? -12.863 -2.091 -3.940 1.00 91.38 104 TYR A O 1
ATOM 880 N N . TRP A 1 105 ? -10.831 -2.160 -3.007 1.00 86.94 105 TRP A N 1
ATOM 881 C CA . TRP A 1 105 ? -10.137 -1.667 -4.203 1.00 86.94 105 TRP A CA 1
ATOM 882 C C . TRP A 1 105 ? -10.386 -2.579 -5.412 1.00 86.94 105 TRP A C 1
ATOM 884 O O . TRP A 1 105 ? -10.612 -2.100 -6.522 1.00 86.94 105 TRP A O 1
ATOM 894 N N . PHE A 1 106 ? -10.476 -3.888 -5.189 1.00 79.56 106 PHE A N 1
ATOM 895 C CA . PHE A 1 106 ? -10.721 -4.871 -6.242 1.00 79.56 106 PHE A CA 1
ATOM 896 C C . PHE A 1 106 ? -12.172 -4.934 -6.721 1.00 79.56 106 PHE A C 1
ATOM 898 O O . PHE A 1 106 ? -12.407 -5.255 -7.887 1.00 79.56 106 PHE A O 1
ATOM 905 N N . GLU A 1 107 ? -13.142 -4.560 -5.881 1.00 73.75 107 GLU A N 1
ATOM 906 C CA . GLU A 1 107 ? -14.549 -4.426 -6.290 1.00 73.75 107 GLU A CA 1
ATOM 907 C C . GLU A 1 107 ? -14.742 -3.329 -7.355 1.00 73.75 107 GLU A C 1
ATOM 909 O O . GLU A 1 107 ? -15.734 -3.346 -8.083 1.00 73.75 107 GLU A O 1
ATOM 914 N N . THR A 1 108 ? -13.783 -2.402 -7.496 1.00 67.06 108 THR A N 1
ATOM 915 C CA . THR A 1 108 ? -13.814 -1.351 -8.533 1.00 67.06 108 THR A CA 1
ATOM 916 C C . THR A 1 108 ? -13.431 -1.850 -9.930 1.00 67.06 108 THR A C 1
ATOM 918 O O . THR A 1 108 ? -13.643 -1.143 -10.916 1.00 67.06 108 THR A O 1
ATOM 921 N N . GLY A 1 109 ? -12.961 -3.098 -10.025 1.00 63.50 109 GLY A N 1
ATOM 922 C CA . GLY A 1 109 ? -12.603 -3.772 -11.266 1.00 63.50 109 GLY A CA 1
ATOM 923 C C . GLY A 1 109 ? -11.098 -3.760 -11.532 1.00 63.50 109 GLY A C 1
ATOM 924 O O . GLY A 1 109 ? -10.454 -2.718 -11.560 1.00 63.50 109 GLY A O 1
ATOM 925 N N . THR A 1 110 ? -10.527 -4.941 -11.778 1.00 66.12 110 THR A N 1
ATOM 926 C CA . THR A 1 110 ? -9.155 -5.061 -12.294 1.00 66.12 110 THR A CA 1
ATO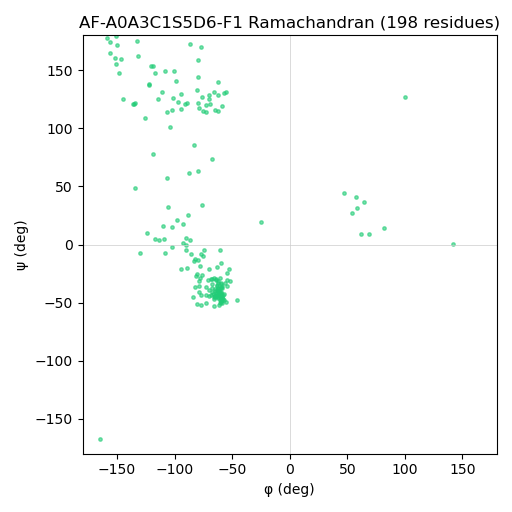M 927 C C . THR A 1 110 ? -9.140 -4.828 -13.805 1.00 66.12 110 THR A C 1
ATOM 929 O O . THR A 1 110 ? -9.957 -5.433 -14.509 1.00 66.12 110 THR A O 1
ATOM 932 N N . PRO A 1 111 ? -8.220 -4.002 -14.339 1.00 67.38 111 PRO A N 1
ATOM 933 C CA . PRO A 1 111 ? -8.122 -3.783 -15.774 1.00 67.38 111 PRO A CA 1
ATOM 934 C C . PRO A 1 111 ? -7.860 -5.100 -16.512 1.00 67.38 111 PRO A C 1
ATOM 936 O O . PRO A 1 111 ? -6.828 -5.740 -16.317 1.00 67.38 111 PRO A O 1
ATOM 939 N N . THR A 1 112 ? -8.770 -5.492 -17.408 1.00 68.25 112 THR A N 1
ATOM 940 C CA . THR A 1 112 ? -8.622 -6.699 -18.246 1.00 68.25 112 THR A CA 1
ATOM 941 C C . THR A 1 112 ? -7.309 -6.691 -19.036 1.00 68.25 112 THR A C 1
ATOM 943 O O . THR A 1 112 ? -6.715 -7.740 -19.260 1.00 68.25 112 THR A O 1
ATOM 946 N N . PHE A 1 113 ? -6.818 -5.501 -19.392 1.00 72.19 113 PHE A N 1
ATOM 947 C CA . PHE A 1 113 ? -5.514 -5.305 -20.023 1.00 72.19 113 PHE A CA 1
ATOM 948 C C . PHE A 1 113 ? -4.357 -5.903 -19.209 1.00 72.19 113 PHE A C 1
ATOM 950 O O . PHE A 1 113 ? -3.564 -6.661 -19.760 1.00 72.19 113 PHE A O 1
ATOM 957 N N . LEU A 1 114 ? -4.284 -5.613 -17.904 1.00 74.25 114 LEU A N 1
ATOM 958 C CA . LEU A 1 114 ? -3.200 -6.097 -17.046 1.00 74.25 114 LEU A CA 1
ATOM 959 C C . LEU A 1 114 ? -3.201 -7.625 -16.980 1.00 74.25 114 LEU A C 1
ATOM 961 O O . LEU A 1 114 ? -2.163 -8.263 -17.117 1.00 74.25 114 LEU A O 1
ATOM 965 N N . VAL A 1 115 ? -4.384 -8.210 -16.810 1.00 75.56 115 VAL A N 1
ATOM 966 C CA . VAL A 1 115 ? -4.565 -9.663 -16.766 1.00 75.56 115 VAL A CA 1
ATOM 967 C C . VAL A 1 115 ? -4.092 -10.320 -18.064 1.00 75.56 115 VAL A C 1
ATOM 969 O O . VAL A 1 115 ? -3.375 -11.319 -18.021 1.00 75.56 115 VAL A O 1
ATOM 972 N N . ASN A 1 116 ? -4.473 -9.763 -19.214 1.00 74.25 116 ASN A N 1
ATOM 973 C CA . ASN A 1 116 ? -4.071 -10.299 -20.513 1.00 74.25 116 ASN A CA 1
ATOM 974 C C . ASN A 1 116 ? -2.552 -10.209 -20.708 1.00 74.25 116 ASN A C 1
ATOM 976 O O . ASN A 1 116 ? -1.932 -11.201 -21.080 1.00 74.25 116 ASN A O 1
ATOM 980 N N . LEU A 1 117 ? -1.945 -9.071 -20.363 1.00 73.88 117 LEU A N 1
ATOM 981 C CA . LEU A 1 117 ? -0.497 -8.891 -20.462 1.00 73.88 117 LEU A CA 1
ATOM 982 C C . LEU A 1 117 ? 0.273 -9.866 -19.551 1.00 73.88 117 LEU A C 1
ATOM 984 O O . LEU A 1 117 ? 1.289 -10.441 -19.944 1.00 73.88 117 LEU A O 1
ATOM 988 N N . LEU A 1 118 ? -0.215 -10.092 -18.329 1.00 75.00 118 LEU A N 1
ATOM 989 C CA . LEU A 1 118 ? 0.396 -11.048 -17.403 1.00 75.00 118 LEU A CA 1
ATOM 990 C C . LEU A 1 118 ? 0.314 -12.491 -17.924 1.00 75.00 118 LEU A C 1
ATOM 992 O O . LEU A 1 118 ? 1.285 -13.237 -17.802 1.00 75.00 118 LEU A O 1
ATOM 996 N N . ASN A 1 119 ? -0.796 -12.867 -18.565 1.00 71.94 119 ASN A N 1
ATOM 997 C CA . ASN A 1 119 ? -0.926 -14.174 -19.216 1.00 71.94 119 ASN A CA 1
ATOM 998 C C . ASN A 1 119 ? 0.069 -14.354 -20.376 1.00 71.94 119 ASN A C 1
ATOM 1000 O O . ASN A 1 119 ? 0.630 -15.438 -20.539 1.00 71.94 119 ASN A O 1
ATOM 1004 N N . GLU A 1 120 ? 0.315 -13.307 -21.165 1.00 72.44 120 GLU A N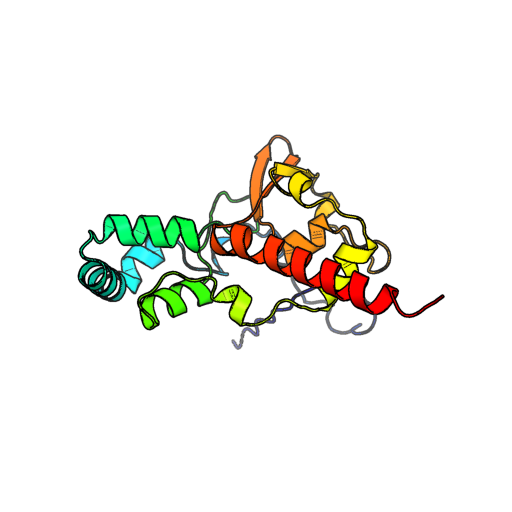 1
ATOM 1005 C CA . GLU A 1 120 ? 1.256 -13.340 -22.295 1.00 72.44 120 GLU A CA 1
ATOM 1006 C C . GLU A 1 120 ? 2.726 -13.364 -21.842 1.00 72.44 120 GLU A C 1
ATOM 1008 O O . GLU A 1 120 ? 3.549 -14.073 -22.425 1.00 72.44 120 GLU A O 1
ATOM 1013 N N . SER A 1 121 ? 3.052 -12.649 -20.760 1.00 67.12 121 SER A N 1
ATOM 1014 C CA . SER A 1 121 ? 4.419 -12.521 -20.224 1.00 67.12 121 SER A CA 1
ATOM 1015 C C . SER A 1 121 ? 4.951 -13.758 -19.482 1.00 67.12 121 SER A C 1
ATOM 1017 O O . SER A 1 121 ? 6.124 -13.778 -19.111 1.00 67.12 121 SER A O 1
ATOM 1019 N N . LYS A 1 122 ? 4.135 -14.808 -19.283 1.00 65.00 122 LYS A N 1
ATOM 1020 C CA . LYS A 1 122 ? 4.494 -16.043 -18.544 1.00 65.00 122 LYS A CA 1
ATOM 1021 C C . LYS A 1 122 ? 5.027 -15.791 -17.121 1.00 65.00 122 LYS A C 1
ATOM 1023 O O . LYS A 1 122 ? 5.799 -16.599 -16.600 1.00 65.00 122 LYS A O 1
ATOM 1028 N N . LEU A 1 123 ? 4.633 -14.686 -16.487 1.00 65.56 123 LEU A N 1
ATOM 1029 C CA . LEU A 1 123 ? 5.096 -14.325 -15.148 1.00 65.56 123 LEU A CA 1
ATOM 1030 C C . LEU A 1 123 ? 4.586 -15.335 -14.101 1.00 65.56 123 LEU A C 1
ATOM 1032 O O . LEU A 1 123 ? 3.396 -15.651 -14.055 1.00 65.56 123 LEU A O 1
ATOM 1036 N N . TYR A 1 124 ? 5.472 -15.832 -13.233 1.00 63.88 124 TYR A N 1
ATOM 1037 C CA . TYR A 1 124 ? 5.114 -16.779 -12.173 1.00 63.88 124 TYR A CA 1
ATOM 1038 C C . TYR A 1 124 ? 4.826 -16.040 -10.856 1.00 63.88 124 TYR A C 1
ATOM 1040 O O . TYR A 1 124 ? 5.710 -15.408 -10.282 1.00 63.88 124 TYR A O 1
ATOM 1048 N N . LEU A 1 125 ? 3.585 -16.115 -10.360 1.00 63.12 125 LEU A N 1
ATOM 1049 C CA . LEU A 1 125 ? 3.116 -15.320 -9.207 1.00 63.12 125 LEU A CA 1
ATOM 1050 C C . LEU A 1 125 ? 3.850 -15.579 -7.887 1.00 63.12 125 LEU A C 1
ATOM 1052 O O . LEU A 1 125 ? 4.103 -14.614 -7.171 1.00 63.12 125 LEU A O 1
ATOM 1056 N N . PRO A 1 126 ? 4.252 -16.820 -7.555 1.00 59.72 126 PRO A N 1
ATOM 1057 C CA . PRO A 1 126 ? 5.104 -17.065 -6.391 1.00 59.72 126 PRO A CA 1
ATOM 1058 C C . PRO A 1 126 ? 6.461 -16.345 -6.428 1.00 59.72 126 PRO A C 1
ATOM 1060 O O . PRO A 1 126 ? 7.114 -16.248 -5.398 1.00 59.72 126 PRO A O 1
ATOM 1063 N N . THR A 1 127 ? 6.893 -15.839 -7.587 1.00 66.94 127 THR A N 1
ATOM 1064 C CA . THR A 1 127 ? 8.147 -15.082 -7.749 1.00 66.94 127 THR A CA 1
ATOM 1065 C C . THR A 1 127 ? 7.957 -13.571 -7.544 1.00 66.94 127 THR A C 1
ATOM 1067 O O . THR A 1 127 ? 8.928 -12.824 -7.566 1.00 66.94 127 THR A O 1
ATOM 1070 N N . ILE A 1 128 ? 6.719 -13.106 -7.340 1.00 76.25 128 ILE A N 1
ATOM 1071 C CA . ILE A 1 128 ? 6.404 -11.682 -7.151 1.00 76.25 128 ILE A CA 1
ATOM 1072 C C . ILE A 1 128 ? 6.728 -11.206 -5.725 1.00 76.25 128 ILE A C 1
ATOM 1074 O O . ILE A 1 128 ? 7.102 -10.050 -5.530 1.00 76.25 128 ILE A O 1
ATOM 1078 N N . GLU A 1 129 ? 6.610 -12.081 -4.722 1.00 84.12 129 GLU A N 1
ATOM 1079 C CA . GLU A 1 129 ? 6.987 -11.739 -3.348 1.00 84.12 129 GLU A CA 1
ATOM 1080 C C . GLU A 1 129 ? 8.511 -11.601 -3.231 1.00 84.12 129 GLU A C 1
ATOM 1082 O O . GLU A 1 129 ? 9.256 -12.514 -3.584 1.00 84.12 129 GLU A O 1
ATOM 1087 N N . ASN A 1 130 ? 8.978 -10.482 -2.671 1.00 87.38 130 ASN A N 1
ATOM 1088 C CA . ASN A 1 130 ? 10.403 -10.135 -2.573 1.00 87.38 130 ASN A CA 1
ATOM 1089 C C . ASN A 1 130 ? 11.115 -10.067 -3.932 1.00 87.38 130 ASN A C 1
ATOM 1091 O O . ASN A 1 130 ? 12.311 -10.346 -4.029 1.00 87.38 130 ASN A O 1
ATOM 1095 N N . LEU A 1 131 ? 10.386 -9.686 -4.978 1.00 87.94 131 LEU A N 1
ATOM 1096 C CA . LEU A 1 131 ? 10.951 -9.418 -6.290 1.00 87.94 131 LEU A CA 1
ATOM 1097 C C . LEU A 1 131 ? 12.032 -8.334 -6.182 1.00 87.94 131 LEU A C 1
ATOM 1099 O O . LEU A 1 131 ? 11.793 -7.268 -5.620 1.00 87.94 131 LEU A O 1
ATOM 1103 N N . GLN A 1 132 ? 13.209 -8.587 -6.748 1.00 90.12 132 GLN A N 1
ATOM 1104 C CA . GLN A 1 132 ? 14.328 -7.650 -6.713 1.00 90.12 132 GLN A CA 1
ATOM 1105 C C . GLN A 1 132 ? 14.604 -7.069 -8.096 1.00 90.12 132 GLN A C 1
ATOM 1107 O O . GLN A 1 132 ? 14.742 -7.810 -9.069 1.00 90.12 132 GLN A O 1
ATOM 1112 N N . ALA A 1 133 ? 14.730 -5.745 -8.181 1.00 87.12 133 ALA A N 1
ATOM 1113 C CA . ALA A 1 133 ? 15.126 -5.061 -9.407 1.00 87.12 133 ALA A CA 1
ATOM 1114 C C . ALA A 1 133 ? 15.954 -3.805 -9.114 1.00 87.12 133 ALA A C 1
ATOM 1116 O O . ALA A 1 133 ? 15.934 -3.255 -8.015 1.00 87.12 133 ALA A O 1
ATOM 1117 N N . THR A 1 134 ? 16.704 -3.344 -10.110 1.00 87.38 134 THR A N 1
ATOM 1118 C CA . THR A 1 134 ? 17.393 -2.049 -10.057 1.00 87.38 134 THR A CA 1
ATOM 1119 C C . THR A 1 134 ? 16.466 -0.932 -10.538 1.00 87.38 134 THR A C 1
ATOM 1121 O O . THR A 1 134 ? 15.401 -1.194 -11.101 1.00 87.38 134 THR A O 1
ATOM 1124 N N . GLU A 1 135 ? 16.900 0.323 -10.400 1.00 80.00 135 GLU A N 1
ATOM 1125 C CA . GLU A 1 135 ? 16.168 1.521 -10.862 1.00 80.00 135 GLU A CA 1
ATOM 1126 C C . GLU A 1 135 ? 15.739 1.470 -12.330 1.00 80.00 135 GLU A C 1
ATOM 1128 O O . GLU A 1 135 ? 14.788 2.145 -12.718 1.00 80.00 135 GLU A O 1
ATOM 1133 N N . ALA A 1 136 ? 16.389 0.625 -13.137 1.00 78.88 136 ALA A N 1
ATOM 1134 C CA . ALA A 1 136 ? 16.012 0.397 -14.521 1.00 78.88 136 ALA A CA 1
ATOM 1135 C C . ALA A 1 136 ? 14.523 0.040 -14.665 1.00 78.88 136 ALA A C 1
ATOM 1137 O O . ALA A 1 136 ? 13.932 0.393 -15.681 1.00 78.88 136 ALA A O 1
ATOM 1138 N N . VAL A 1 137 ? 13.905 -0.621 -13.676 1.00 76.88 137 VAL A N 1
ATOM 1139 C CA . VAL A 1 137 ? 12.474 -0.970 -13.704 1.00 76.88 137 VAL A CA 1
ATOM 1140 C C . VAL A 1 137 ? 11.573 0.257 -13.901 1.00 76.88 137 VAL A C 1
ATOM 1142 O O . VAL A 1 137 ? 10.577 0.171 -14.614 1.00 76.88 137 VAL A O 1
ATOM 1145 N N . PHE A 1 138 ? 11.967 1.420 -13.378 1.00 74.69 138 PHE A N 1
ATOM 1146 C CA . PHE A 1 138 ? 11.201 2.661 -13.490 1.00 74.69 138 PHE A CA 1
ATOM 1147 C C . PHE A 1 138 ? 11.417 3.392 -14.826 1.00 74.69 138 PHE A C 1
ATOM 1149 O O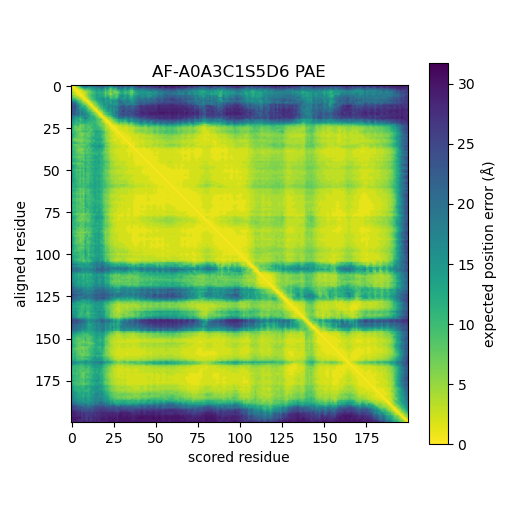 . PHE A 1 138 ? 10.662 4.292 -15.158 1.00 74.69 138 PHE A O 1
ATOM 1156 N N . SER A 1 139 ? 12.416 3.005 -15.626 1.00 66.62 139 SER A N 1
ATOM 1157 C CA . SER A 1 139 ? 12.815 3.713 -16.857 1.00 66.62 139 SER A CA 1
ATOM 1158 C C . SER A 1 139 ? 12.066 3.258 -18.127 1.00 66.62 139 SER A C 1
ATOM 1160 O O . SER A 1 139 ? 12.616 3.324 -19.226 1.00 66.62 139 SER A O 1
ATOM 1162 N N . THR A 1 140 ? 10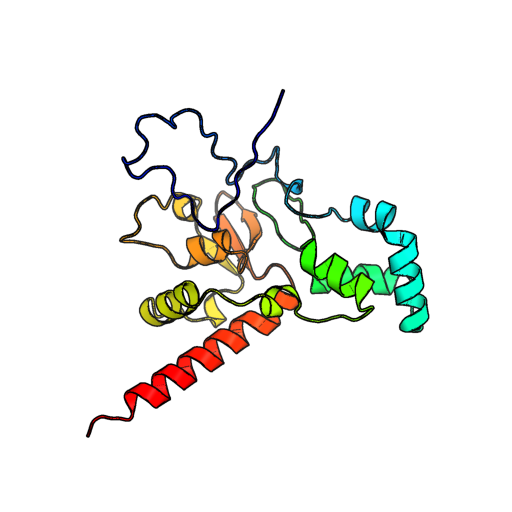.855 2.707 -18.011 1.00 55.78 140 THR A N 1
ATOM 1163 C CA . THR A 1 140 ? 10.168 2.004 -19.113 1.00 55.78 140 THR A CA 1
ATOM 1164 C C . THR A 1 140 ? 9.440 2.959 -20.070 1.00 55.78 140 THR A C 1
ATOM 1166 O O . THR A 1 140 ? 8.241 3.180 -19.967 1.00 55.78 140 THR A O 1
ATOM 1169 N N . TYR A 1 141 ? 10.179 3.484 -21.053 1.00 54.12 141 TYR A N 1
ATOM 1170 C CA . TYR A 1 141 ? 9.663 4.356 -22.123 1.00 54.12 141 TYR A CA 1
ATOM 1171 C C . TYR A 1 141 ? 9.188 3.625 -23.395 1.00 54.12 141 TYR A C 1
ATOM 1173 O O . TYR A 1 141 ? 8.826 4.279 -24.372 1.00 54.12 141 TYR A O 1
ATOM 1181 N N . GLU A 1 142 ? 9.156 2.289 -23.417 1.00 54.16 142 GLU A N 1
ATOM 1182 C CA . GLU A 1 142 ? 8.800 1.524 -24.620 1.00 54.16 142 GLU A CA 1
ATOM 1183 C C . GLU A 1 142 ? 7.650 0.546 -24.347 1.00 54.16 142 GLU A C 1
ATOM 1185 O O . GLU A 1 142 ? 7.822 -0.478 -23.686 1.00 54.16 142 GLU A O 1
ATOM 1190 N N . LEU A 1 143 ? 6.472 0.855 -24.906 1.00 51.03 143 LEU A N 1
ATOM 1191 C CA . LEU A 1 143 ? 5.271 -0.001 -24.909 1.00 51.03 143 LEU A CA 1
ATOM 1192 C C . LEU A 1 143 ? 5.538 -1.406 -25.481 1.00 51.03 143 LEU A C 1
ATOM 1194 O O . LEU A 1 143 ? 4.828 -2.351 -25.149 1.00 51.03 143 LEU A O 1
ATOM 1198 N N . GLU A 1 144 ? 6.564 -1.542 -26.323 1.00 52.94 144 GLU A N 1
ATOM 1199 C CA . GLU A 1 144 ? 6.952 -2.793 -26.981 1.00 52.94 144 GLU A CA 1
ATOM 1200 C C . GLU A 1 144 ? 7.719 -3.748 -26.044 1.00 52.94 144 GLU A C 1
ATOM 1202 O O . GLU A 1 144 ? 7.761 -4.946 -26.304 1.00 52.94 144 GLU A O 1
ATOM 1207 N N . ASN A 1 145 ? 8.267 -3.246 -24.926 1.00 59.34 145 ASN A N 1
ATOM 1208 C CA . ASN A 1 145 ? 9.047 -4.009 -23.943 1.00 59.34 145 ASN A CA 1
ATOM 1209 C C . ASN A 1 145 ? 8.608 -3.691 -22.500 1.00 59.34 145 ASN A C 1
ATOM 1211 O O . ASN A 1 145 ? 9.430 -3.395 -21.624 1.00 59.34 145 ASN A O 1
ATOM 1215 N N . LEU A 1 146 ? 7.296 -3.728 -22.237 1.00 65.44 146 LEU A N 1
ATOM 1216 C CA . LEU A 1 146 ? 6.757 -3.521 -20.892 1.00 65.44 146 LEU A CA 1
ATOM 1217 C C . LEU A 1 146 ? 7.256 -4.611 -19.937 1.00 65.44 146 LEU A C 1
ATOM 1219 O O . LEU A 1 146 ? 6.906 -5.785 -20.063 1.00 65.44 146 LEU A O 1
ATOM 1223 N N . ARG A 1 147 ? 8.050 -4.203 -18.944 1.00 74.44 147 ARG A N 1
ATOM 1224 C CA . ARG A 1 147 ? 8.456 -5.070 -17.836 1.00 74.44 147 ARG A CA 1
ATOM 1225 C C . ARG A 1 147 ? 7.264 -5.300 -16.902 1.00 74.44 147 ARG A C 1
ATOM 1227 O O . ARG A 1 147 ? 6.753 -4.312 -16.363 1.00 74.44 147 ARG A O 1
ATOM 1234 N N . PRO A 1 148 ? 6.813 -6.550 -16.685 1.00 77.56 148 PRO A N 1
ATOM 1235 C CA . PRO A 1 148 ? 5.682 -6.831 -15.803 1.00 77.56 148 PRO A CA 1
ATOM 1236 C C . PRO A 1 148 ? 5.860 -6.244 -14.400 1.00 77.56 148 PRO A C 1
ATOM 1238 O O . PRO A 1 148 ? 4.904 -5.747 -13.820 1.00 77.56 148 PRO A O 1
ATOM 1241 N N . GLU A 1 149 ? 7.086 -6.226 -13.881 1.00 80.19 149 GLU A N 1
ATOM 1242 C CA . GLU A 1 149 ? 7.450 -5.654 -12.584 1.00 80.19 149 GLU A CA 1
ATOM 1243 C C . GLU A 1 149 ? 7.125 -4.158 -12.504 1.00 80.19 149 GLU A C 1
ATOM 1245 O O . GLU A 1 149 ? 6.519 -3.693 -11.537 1.00 80.19 149 GLU A O 1
ATOM 1250 N N . ALA A 1 150 ? 7.494 -3.414 -13.551 1.00 80.19 150 ALA A N 1
ATOM 1251 C CA . ALA A 1 150 ? 7.244 -1.983 -13.661 1.00 80.19 150 ALA A CA 1
ATOM 1252 C C . ALA A 1 150 ? 5.746 -1.700 -13.723 1.00 80.19 150 ALA A C 1
ATOM 1254 O O . ALA A 1 150 ? 5.246 -0.830 -13.013 1.00 80.19 150 ALA A O 1
ATOM 1255 N N . LEU A 1 151 ? 5.021 -2.482 -14.527 1.00 81.56 151 LEU A N 1
ATOM 1256 C CA . LEU A 1 151 ? 3.583 -2.324 -14.664 1.00 81.56 151 LEU A CA 1
ATOM 1257 C C . LEU A 1 151 ? 2.860 -2.640 -13.354 1.00 81.56 151 LEU A C 1
ATOM 1259 O O . LEU A 1 151 ? 1.989 -1.878 -12.948 1.00 81.56 151 LEU A O 1
ATOM 1263 N N . LEU A 1 152 ? 3.217 -3.732 -12.674 1.00 86.19 152 LEU A N 1
ATOM 1264 C CA . LEU A 1 152 ? 2.624 -4.111 -11.390 1.00 86.19 152 LEU A CA 1
ATOM 1265 C C . LEU A 1 152 ? 2.860 -3.048 -10.315 1.00 86.19 152 LEU A C 1
ATOM 1267 O O . LEU A 1 152 ? 1.955 -2.769 -9.530 1.00 86.19 152 LEU A O 1
ATOM 1271 N N . PHE A 1 153 ? 4.039 -2.427 -10.302 1.00 87.62 153 PHE A N 1
ATOM 1272 C CA . PHE A 1 153 ? 4.320 -1.285 -9.437 1.00 87.62 153 PHE A CA 1
ATOM 1273 C C . PHE A 1 153 ? 3.467 -0.060 -9.807 1.00 87.62 153 PHE A C 1
ATOM 1275 O O . PHE A 1 153 ? 2.742 0.460 -8.962 1.00 87.62 153 PHE A O 1
ATOM 1282 N N . GLN A 1 154 ? 3.475 0.360 -11.078 1.00 82.06 154 GLN A N 1
ATOM 1283 C CA . GLN A 1 154 ? 2.716 1.526 -11.564 1.00 82.06 154 GLN A CA 1
ATOM 1284 C C . GLN A 1 154 ? 1.202 1.390 -11.346 1.00 82.06 154 GLN A C 1
ATOM 1286 O O . GLN A 1 154 ? 0.509 2.373 -11.097 1.00 82.06 154 GLN A O 1
ATOM 1291 N N . THR A 1 155 ? 0.685 0.165 -11.420 1.00 82.69 155 THR A N 1
ATOM 1292 C CA . THR A 1 155 ? -0.740 -0.142 -11.238 1.00 82.69 155 THR A CA 1
ATOM 1293 C C . THR A 1 155 ? -1.120 -0.438 -9.782 1.00 82.69 155 THR A C 1
ATOM 1295 O O . THR A 1 155 ? -2.296 -0.662 -9.500 1.00 82.69 155 THR A O 1
ATOM 1298 N N . GLY A 1 156 ? -0.163 -0.400 -8.845 1.00 89.12 156 GLY A N 1
ATOM 1299 C CA . GLY A 1 156 ? -0.412 -0.536 -7.406 1.00 89.12 156 GLY A CA 1
ATOM 1300 C C . GLY A 1 156 ? -0.572 -1.973 -6.898 1.00 89.12 156 GLY A C 1
ATOM 1301 O O . GLY A 1 156 ? -1.019 -2.173 -5.768 1.00 89.12 156 GLY A O 1
ATOM 1302 N N . TYR A 1 157 ? -0.207 -2.980 -7.693 1.00 89.94 157 TYR A N 1
ATOM 1303 C CA . TYR A 1 157 ? -0.149 -4.375 -7.238 1.00 89.94 157 TYR A CA 1
ATOM 1304 C C . TYR A 1 157 ? 1.137 -4.683 -6.479 1.00 89.94 157 TYR A C 1
ATOM 1306 O O . TYR A 1 157 ? 1.139 -5.555 -5.612 1.00 89.94 157 TYR A O 1
ATOM 1314 N N . LEU A 1 158 ? 2.210 -3.947 -6.774 1.00 91.69 158 LEU A N 1
ATOM 1315 C CA . LEU A 1 158 ? 3.450 -3.980 -6.014 1.00 91.69 158 LEU A CA 1
ATOM 1316 C C . LEU A 1 158 ? 3.800 -2.612 -5.455 1.00 91.69 158 LEU A C 1
ATOM 1318 O O . LEU A 1 158 ? 3.441 -1.573 -6.000 1.00 91.69 158 LEU A O 1
ATOM 1322 N N . THR A 1 159 ? 4.540 -2.644 -4.358 1.00 94.75 159 THR A N 1
ATOM 1323 C CA . THR A 1 159 ? 5.075 -1.477 -3.667 1.00 94.75 159 THR A CA 1
ATOM 1324 C C . THR A 1 159 ? 6.554 -1.685 -3.382 1.00 94.75 159 THR A C 1
ATOM 1326 O O . THR A 1 159 ? 7.034 -2.821 -3.369 1.00 94.75 159 THR A O 1
ATOM 1329 N N . ILE A 1 160 ? 7.276 -0.608 -3.086 1.00 94.81 160 ILE A N 1
ATOM 1330 C CA . ILE A 1 160 ? 8.641 -0.709 -2.571 1.00 94.81 160 ILE A CA 1
ATOM 1331 C C . ILE A 1 160 ? 8.578 -1.205 -1.123 1.00 94.81 160 ILE A C 1
ATOM 1333 O O . ILE A 1 160 ? 8.105 -0.511 -0.219 1.00 94.81 160 ILE A O 1
ATOM 1337 N N . LYS A 1 161 ? 9.093 -2.408 -0.885 1.00 95.25 161 LYS A N 1
ATOM 1338 C CA . LYS A 1 161 ? 9.254 -2.971 0.455 1.00 95.25 161 LYS A CA 1
ATOM 1339 C C . LYS A 1 161 ? 10.508 -2.429 1.122 1.00 95.25 161 LYS A C 1
ATOM 1341 O O . LYS A 1 161 ? 10.412 -1.931 2.242 1.00 95.25 161 LYS A O 1
ATOM 1346 N N . ASP A 1 162 ? 11.639 -2.502 0.425 1.00 95.06 162 ASP A N 1
ATOM 1347 C CA . ASP A 1 162 ? 12.953 -2.105 0.935 1.00 95.06 162 ASP A CA 1
ATOM 1348 C C . ASP A 1 162 ? 13.896 -1.649 -0.190 1.00 95.06 162 ASP A C 1
ATOM 1350 O O . ASP A 1 162 ? 13.671 -1.970 -1.360 1.00 95.06 162 ASP A O 1
ATOM 1354 N N . ILE A 1 163 ? 14.942 -0.900 0.168 1.00 93.25 163 ILE A N 1
ATOM 1355 C CA . ILE A 1 163 ? 15.983 -0.423 -0.749 1.00 93.25 163 ILE A CA 1
ATOM 1356 C C . ILE A 1 163 ? 17.355 -0.615 -0.091 1.00 93.25 163 ILE A C 1
ATOM 1358 O O . ILE A 1 163 ? 17.633 -0.025 0.950 1.00 93.25 163 ILE A O 1
ATOM 1362 N N . SER A 1 164 ? 18.235 -1.385 -0.734 1.00 93.00 164 SER A N 1
ATOM 1363 C CA . SER A 1 164 ? 19.609 -1.634 -0.276 1.00 93.00 164 SER A CA 1
ATOM 1364 C C . SER A 1 164 ? 20.582 -1.490 -1.445 1.00 93.00 164 SER A C 1
ATOM 1366 O O . SER A 1 164 ? 20.416 -2.159 -2.456 1.00 93.00 164 SER A O 1
ATOM 1368 N N . ASP A 1 165 ? 21.565 -0.588 -1.354 1.00 87.00 165 ASP A N 1
ATOM 1369 C CA . ASP A 1 165 ? 22.603 -0.375 -2.382 1.00 87.00 165 ASP A CA 1
ATOM 1370 C C . ASP A 1 165 ? 22.069 -0.280 -3.832 1.00 87.00 165 ASP A C 1
ATOM 1372 O O . ASP A 1 165 ? 22.631 -0.851 -4.767 1.00 87.00 165 ASP A O 1
ATOM 1376 N N . ARG A 1 166 ? 20.973 0.477 -4.030 1.00 85.00 166 ARG A N 1
ATOM 1377 C CA . ARG A 1 166 ? 20.236 0.661 -5.309 1.00 85.00 166 ARG A CA 1
ATOM 1378 C C . ARG A 1 166 ? 19.483 -0.573 -5.823 1.00 85.00 166 ARG A C 1
ATOM 1380 O O . ARG A 1 166 ? 18.960 -0.555 -6.941 1.00 85.00 166 ARG A O 1
ATOM 1387 N N . LEU A 1 167 ? 19.398 -1.623 -5.015 1.00 91.56 167 LEU A N 1
ATOM 1388 C CA . LEU A 1 167 ? 18.517 -2.760 -5.227 1.00 91.56 167 LEU A CA 1
ATOM 1389 C C . LEU A 1 167 ? 17.187 -2.507 -4.519 1.00 91.56 167 LEU A C 1
ATOM 1391 O O . LEU A 1 167 ? 17.137 -2.325 -3.303 1.00 91.56 167 LEU A O 1
ATOM 1395 N N . TYR A 1 168 ? 16.110 -2.510 -5.293 1.00 92.38 168 TYR A N 1
ATOM 1396 C CA . TYR A 1 168 ? 14.748 -2.351 -4.810 1.00 92.38 168 TYR A CA 1
ATOM 1397 C C . TYR A 1 168 ? 14.154 -3.732 -4.599 1.00 92.38 168 TYR A C 1
ATOM 1399 O O . TYR A 1 168 ? 14.204 -4.576 -5.494 1.00 92.38 168 TYR A O 1
ATOM 1407 N N . THR A 1 169 ? 13.579 -3.945 -3.422 1.00 93.69 169 THR A N 1
ATOM 1408 C CA . THR A 1 169 ? 12.758 -5.117 -3.131 1.00 93.69 169 THR A CA 1
ATOM 1409 C C . THR A 1 169 ? 11.296 -4.708 -3.196 1.00 93.69 169 THR A C 1
ATOM 1411 O O . THR A 1 169 ? 10.884 -3.775 -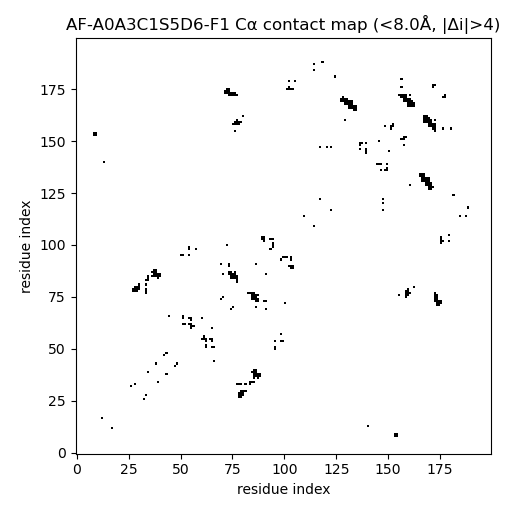2.505 1.00 93.69 169 THR A O 1
ATOM 1414 N N . PHE A 1 170 ? 10.513 -5.418 -3.999 1.00 92.88 170 PHE A N 1
ATOM 1415 C CA . PHE A 1 170 ? 9.083 -5.213 -4.175 1.00 92.88 170 PHE A CA 1
ATOM 1416 C C . PHE A 1 170 ? 8.280 -6.335 -3.525 1.00 92.88 170 PHE A C 1
ATOM 1418 O O . PHE A 1 170 ? 8.730 -7.478 -3.421 1.00 92.88 170 PHE A O 1
ATOM 1425 N N . ASP A 1 171 ? 7.083 -5.994 -3.064 1.00 93.81 171 ASP A N 1
ATOM 1426 C CA . ASP A 1 171 ? 6.134 -6.936 -2.472 1.00 93.81 171 ASP A CA 1
ATOM 1427 C C . ASP A 1 171 ? 4.714 -6.369 -2.593 1.00 93.81 171 ASP A C 1
ATOM 1429 O O . ASP A 1 171 ? 4.526 -5.225 -3.023 1.00 93.81 171 ASP A O 1
ATOM 1433 N N . TYR A 1 172 ? 3.709 -7.151 -2.207 1.00 94.56 172 TYR A N 1
ATOM 1434 C CA . TYR A 1 172 ? 2.349 -6.643 -2.083 1.00 94.56 172 TYR A CA 1
ATOM 1435 C C . TYR A 1 172 ? 2.286 -5.538 -1.021 1.00 94.56 172 TYR A C 1
ATOM 1437 O O . TYR A 1 172 ? 2.893 -5.676 0.045 1.00 94.56 172 TYR A O 1
ATOM 1445 N N . PRO A 1 173 ? 1.522 -4.458 -1.254 1.00 95.75 173 PRO A N 1
ATOM 1446 C CA . PRO A 1 173 ? 1.403 -3.379 -0.282 1.00 95.75 173 PRO A CA 1
ATOM 1447 C C . PRO A 1 173 ? 0.720 -3.835 1.002 1.00 95.75 173 PRO A C 1
ATOM 1449 O O . PRO A 1 173 ? 1.126 -3.428 2.082 1.00 95.75 173 PRO A O 1
ATOM 1452 N N . ASN A 1 174 ? -0.312 -4.670 0.900 1.00 96.88 174 ASN A N 1
ATOM 1453 C CA . ASN A 1 174 ? -1.171 -5.010 2.027 1.00 96.88 174 ASN A CA 1
ATOM 1454 C C . ASN A 1 174 ? -1.925 -6.330 1.801 1.00 96.88 174 ASN A C 1
ATOM 1456 O O . ASN A 1 174 ? -1.825 -6.963 0.743 1.00 96.88 174 ASN A O 1
ATOM 1460 N N . GLN A 1 175 ? -2.704 -6.737 2.807 1.00 95.44 175 GLN A N 1
ATOM 1461 C CA . GLN A 1 175 ? -3.498 -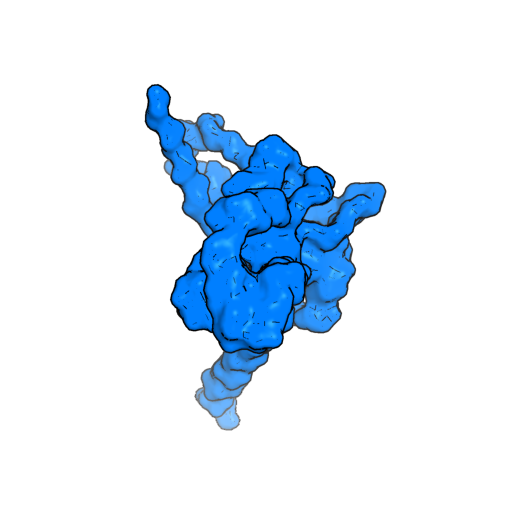7.966 2.764 1.00 95.44 175 GLN A CA 1
ATOM 1462 C C . GLN A 1 175 ? -4.574 -7.950 1.665 1.00 95.44 175 GLN A C 1
ATOM 1464 O O . GLN A 1 175 ? -4.844 -8.993 1.064 1.00 95.44 175 GLN A O 1
ATOM 1469 N N . GLU A 1 176 ? -5.179 -6.794 1.385 1.00 94.94 176 GLU A N 1
ATOM 1470 C CA . GLU A 1 176 ? -6.203 -6.648 0.344 1.00 94.94 176 GLU A CA 1
ATOM 1471 C C . GLU A 1 176 ? -5.652 -7.039 -1.036 1.00 94.94 176 GLU A C 1
ATOM 1473 O O . GLU A 1 176 ? -6.248 -7.864 -1.736 1.00 94.94 176 GLU A O 1
ATOM 1478 N N . VAL A 1 177 ? -4.478 -6.520 -1.405 1.00 93.12 177 VAL A N 1
ATOM 1479 C CA . VAL A 1 177 ? -3.823 -6.856 -2.677 1.00 93.12 177 VAL A CA 1
ATOM 1480 C C . VAL A 1 177 ? -3.309 -8.287 -2.686 1.00 93.12 177 VAL A C 1
ATOM 1482 O O . VAL A 1 177 ? -3.556 -9.016 -3.649 1.00 93.12 177 VAL A O 1
ATOM 1485 N N . LYS A 1 178 ? -2.667 -8.719 -1.598 1.00 91.81 178 LYS A N 1
ATOM 1486 C CA . LYS A 1 178 ? -2.096 -10.065 -1.485 1.00 91.81 178 LYS A CA 1
ATOM 1487 C C . LYS A 1 178 ? -3.139 -11.177 -1.628 1.00 91.81 178 LYS A C 1
ATOM 1489 O O . LYS A 1 178 ? -2.825 -12.241 -2.151 1.00 91.81 178 LYS A O 1
ATOM 1494 N N . THR A 1 179 ? -4.366 -10.947 -1.164 1.00 89.31 179 THR A N 1
ATOM 1495 C CA . THR A 1 179 ? -5.453 -11.934 -1.269 1.00 89.31 179 THR A CA 1
ATOM 1496 C C . THR A 1 179 ? -6.159 -11.874 -2.619 1.00 89.31 179 THR A C 1
ATOM 1498 O O . THR A 1 179 ? -6.355 -12.908 -3.247 1.00 89.31 179 THR A O 1
ATOM 1501 N N . SER A 1 180 ? -6.481 -10.678 -3.109 1.00 88.81 180 SER A N 1
ATOM 1502 C CA . SER A 1 180 ? -7.329 -10.533 -4.300 1.00 88.81 180 SER A CA 1
ATOM 1503 C C . SER A 1 180 ? -6.590 -10.771 -5.615 1.00 88.81 180 SER A C 1
ATOM 1505 O O . SER A 1 180 ? -7.163 -11.289 -6.574 1.00 88.81 180 SER A O 1
ATOM 1507 N N . PHE A 1 181 ? -5.319 -10.370 -5.700 1.00 86.81 181 PHE A N 1
ATOM 1508 C CA . PHE A 1 181 ? -4.593 -10.420 -6.965 1.00 86.81 181 PHE A CA 1
ATOM 1509 C C . PHE A 1 181 ? -4.367 -11.854 -7.475 1.00 86.81 181 PHE A C 1
ATOM 1511 O O . PHE A 1 181 ? -4.704 -12.120 -8.635 1.00 86.81 181 PHE A O 1
ATOM 1518 N N . PRO A 1 182 ? -3.905 -12.815 -6.646 1.00 82.62 182 PRO A N 1
ATOM 1519 C CA . PRO A 1 182 ? -3.801 -14.210 -7.072 1.00 82.62 182 PRO A CA 1
ATOM 1520 C C . PRO A 1 182 ? -5.145 -14.819 -7.493 1.00 82.62 182 PRO A C 1
ATOM 1522 O O . PRO A 1 182 ? -5.193 -15.574 -8.465 1.00 82.62 182 PRO A O 1
ATOM 1525 N N . GLU A 1 183 ? -6.242 -14.472 -6.809 1.00 82.00 183 GLU A N 1
ATOM 1526 C CA . GLU A 1 183 ? -7.588 -14.963 -7.137 1.00 82.00 183 GLU A CA 1
ATOM 1527 C C . GLU A 1 183 ? -8.026 -14.525 -8.540 1.00 82.00 183 GLU A C 1
ATOM 1529 O O . GLU A 1 183 ? -8.507 -15.337 -9.335 1.00 82.00 183 GLU A O 1
ATOM 1534 N N . ILE A 1 184 ? -7.805 -13.257 -8.891 1.00 79.50 184 ILE A N 1
ATOM 1535 C CA . ILE A 1 184 ? -8.151 -12.722 -10.215 1.00 79.50 184 ILE A CA 1
ATOM 1536 C C . ILE A 1 184 ? -7.355 -13.391 -11.322 1.00 79.50 184 ILE A C 1
ATOM 1538 O O . ILE A 1 184 ? -7.912 -13.731 -12.373 1.00 79.50 184 ILE A O 1
ATOM 1542 N N . LEU A 1 185 ? -6.065 -13.607 -11.095 1.00 78.12 185 LEU A N 1
ATOM 1543 C CA . LEU A 1 185 ? -5.219 -14.268 -12.075 1.00 78.12 185 LEU A CA 1
ATOM 1544 C C . LEU A 1 185 ? -5.622 -15.729 -12.257 1.00 78.12 185 LEU A C 1
ATOM 1546 O O . LEU A 1 185 ? -5.787 -16.176 -13.391 1.00 78.12 185 LEU A O 1
ATOM 1550 N N . PHE A 1 186 ? -5.915 -16.444 -11.169 1.00 77.75 186 PHE A N 1
ATOM 1551 C CA . PHE A 1 186 ? -6.434 -17.808 -11.240 1.00 77.75 186 PHE A CA 1
ATOM 1552 C C . PHE A 1 186 ? -7.747 -17.892 -12.038 1.00 77.75 186 PHE A C 1
ATOM 1554 O O . PHE A 1 186 ? -7.895 -18.724 -12.943 1.00 77.75 186 PHE A O 1
ATOM 1561 N N . HIS A 1 187 ? -8.703 -17.001 -11.762 1.00 75.56 187 HIS A N 1
ATOM 1562 C CA . HIS A 1 187 ? -9.965 -16.944 -12.502 1.00 75.56 187 HIS A CA 1
ATOM 1563 C C . HIS A 1 187 ? -9.776 -16.625 -13.988 1.00 75.56 187 HIS A C 1
ATOM 1565 O O . HIS A 1 187 ? -10.523 -17.121 -14.835 1.00 75.56 187 HIS A O 1
ATOM 1571 N N . SER A 1 188 ? -8.773 -15.823 -14.321 1.00 71.19 188 SER A N 1
ATOM 1572 C CA . SER A 1 188 ? -8.505 -15.422 -15.698 1.00 71.19 188 SER A CA 1
ATOM 1573 C C . SER A 1 188 ? -7.817 -16.530 -16.495 1.00 71.19 188 SER A C 1
ATOM 1575 O O . SER A 1 188 ? -8.262 -16.847 -17.599 1.00 71.19 188 SER A O 1
ATOM 1577 N N . CYS A 1 189 ? -6.829 -17.208 -15.906 1.00 68.25 189 CYS A N 1
ATOM 1578 C CA . CYS A 1 189 ? -6.189 -18.385 -16.499 1.00 68.25 189 CYS A CA 1
ATOM 1579 C C . CYS A 1 189 ? -7.199 -19.515 -16.757 1.00 68.25 189 CYS A C 1
ATOM 1581 O O . CYS A 1 189 ? -7.194 -20.141 -17.816 1.00 68.25 189 CYS A O 1
ATOM 1583 N N . THR A 1 190 ? -8.115 -19.761 -15.814 1.00 67.31 190 THR A N 1
ATOM 1584 C CA . THR A 1 190 ? -9.137 -20.814 -15.961 1.00 67.31 190 THR A CA 1
ATOM 1585 C C . THR A 1 190 ? -10.208 -20.478 -17.001 1.00 67.31 190 THR A C 1
ATOM 1587 O O . THR A 1 190 ? -10.707 -21.388 -17.666 1.00 67.31 190 THR A O 1
ATOM 1590 N N . LYS A 1 191 ? -10.543 -19.197 -17.204 1.00 59.91 191 LYS A N 1
ATOM 1591 C CA . LYS A 1 191 ? -11.388 -18.771 -18.333 1.00 59.91 191 LYS A CA 1
ATOM 1592 C C . LYS A 1 191 ? -10.676 -18.940 -19.677 1.00 59.91 191 LYS A C 1
ATOM 1594 O O . LYS A 1 191 ? -11.282 -19.492 -20.590 1.00 59.91 191 LYS A O 1
ATOM 1599 N N . GLY A 1 192 ? -9.397 -18.566 -19.775 1.00 54.91 192 GLY A N 1
ATOM 1600 C CA . GLY A 1 192 ? -8.591 -18.778 -20.986 1.00 54.91 192 GLY A CA 1
ATOM 1601 C C . GLY A 1 192 ? -8.493 -20.256 -21.396 1.00 54.91 192 GLY A C 1
ATOM 1602 O O . GLY A 1 192 ? -8.608 -20.583 -22.574 1.00 54.91 192 GLY A O 1
ATOM 1603 N N . LEU A 1 193 ? -8.400 -21.172 -20.423 1.00 49.66 193 LEU A N 1
ATOM 1604 C CA . LEU A 1 193 ? -8.422 -22.624 -20.667 1.00 49.66 193 LEU A CA 1
ATOM 1605 C C . LEU A 1 193 ? -9.778 -23.147 -21.186 1.00 49.66 193 LEU A C 1
ATOM 1607 O O . LEU A 1 193 ? -9.819 -24.129 -21.930 1.00 49.66 193 LEU A O 1
ATOM 1611 N N . ARG A 1 194 ? -10.896 -22.503 -20.819 1.00 43.06 194 ARG A N 1
ATOM 1612 C CA . ARG A 1 194 ? -12.240 -22.873 -21.303 1.00 43.06 194 ARG A CA 1
ATOM 1613 C C . ARG A 1 194 ? -12.526 -22.377 -22.721 1.00 43.06 194 ARG A C 1
ATOM 1615 O O . ARG A 1 194 ? -13.270 -23.043 -23.432 1.00 43.06 194 ARG A O 1
ATOM 1622 N N . ASP A 1 195 ? -11.926 -21.268 -23.146 1.00 44.12 195 ASP A N 1
ATOM 1623 C CA . ASP A 1 195 ? -12.026 -20.805 -24.541 1.00 44.12 195 ASP A CA 1
ATOM 1624 C C . ASP A 1 195 ? -11.055 -21.543 -25.480 1.00 44.12 195 ASP A C 1
ATOM 1626 O O . ASP A 1 195 ? -11.345 -21.714 -26.663 1.00 44.12 195 ASP A O 1
ATOM 1630 N N . GLY A 1 196 ? -9.944 -22.072 -24.955 1.00 38.41 196 GLY A N 1
ATOM 1631 C CA . GLY A 1 196 ? -8.999 -22.901 -25.715 1.00 38.41 196 GLY A CA 1
ATOM 1632 C C . GLY A 1 196 ? -9.462 -24.338 -26.000 1.00 38.41 196 GLY A C 1
ATOM 1633 O O . GLY A 1 196 ? -8.836 -25.029 -26.795 1.00 38.41 196 GLY A O 1
ATOM 1634 N N . SER A 1 197 ? -10.557 -24.805 -25.391 1.00 37.00 197 SER A N 1
ATOM 1635 C CA . SER A 1 197 ? -11.083 -26.177 -25.556 1.00 37.00 197 SER A CA 1
ATOM 1636 C C . SER A 1 197 ? -12.144 -26.305 -26.661 1.00 37.00 197 SER A C 1
ATOM 1638 O O . SER A 1 197 ? -12.870 -27.296 -26.730 1.00 37.00 197 SER A O 1
ATOM 1640 N N . ARG A 1 198 ? -12.223 -25.321 -27.565 1.00 38.69 198 ARG A N 1
ATOM 1641 C CA . ARG A 1 198 ? -13.075 -25.363 -28.761 1.00 38.69 198 ARG A CA 1
ATOM 1642 C C . ARG A 1 198 ? -12.314 -25.593 -30.064 1.00 38.69 198 ARG A C 1
ATOM 1644 O O . ARG A 1 198 ? -12.796 -25.132 -31.082 1.00 38.69 198 ARG A O 1
ATOM 1651 N N . PHE A 1 199 ? -11.203 -26.329 -30.093 1.00 36.41 199 PHE A N 1
ATOM 1652 C CA . PHE A 1 199 ? -10.730 -26.906 -31.358 1.00 36.41 199 PHE A CA 1
ATOM 1653 C C . PHE A 1 199 ? -10.089 -28.288 -31.170 1.00 36.41 199 PHE A C 1
ATOM 1655 O O . PHE A 1 199 ? -9.115 -28.434 -30.436 1.00 36.41 199 PHE A O 1
ATOM 1662 N N . VAL A 1 200 ? -10.656 -29.220 -31.952 1.00 35.00 200 VAL A N 1
ATOM 1663 C CA . VAL A 1 200 ? -10.364 -30.647 -32.210 1.00 35.00 200 VAL A CA 1
ATOM 1664 C C . VAL A 1 200 ? 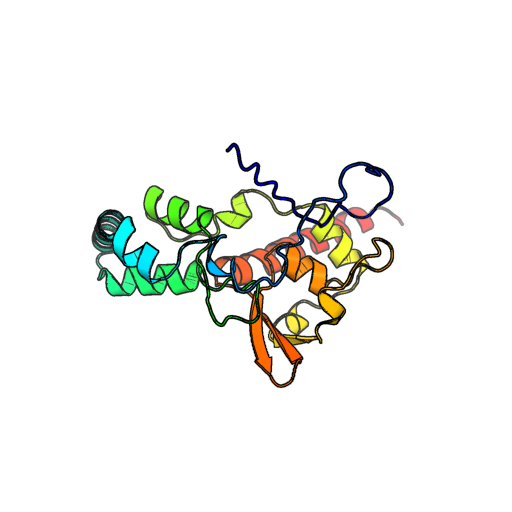-10.862 -31.657 -31.179 1.00 35.00 200 VAL A C 1
ATOM 1666 O O . VAL A 1 200 ? -10.242 -31.816 -30.110 1.00 35.00 200 VAL A O 1
#

Solvent-accessible surface area (backbone atoms only — not comparable to full-atom values): 11920 Å² total; per-residue (Å²): 138,85,86,84,87,84,86,75,75,62,90,84,75,79,68,88,80,56,91,80,62,83,84,74,78,84,65,78,52,34,58,92,54,40,62,72,85,32,38,43,71,67,53,46,59,68,75,37,43,76,46,44,47,56,38,10,64,72,70,74,54,50,53,65,59,46,51,54,48,48,42,50,40,37,24,37,42,22,59,30,86,52,97,48,54,20,24,43,56,67,37,50,52,48,25,57,71,73,60,48,92,73,55,51,68,60,74,76,59,76,64,67,65,59,57,52,51,47,64,73,66,69,68,59,71,89,60,49,62,69,30,72,44,49,70,69,52,78,66,75,86,46,89,91,67,69,50,66,71,36,50,34,36,62,66,64,57,27,16,53,71,47,77,56,98,70,37,35,27,27,23,55,32,24,49,36,49,60,56,50,53,61,53,54,50,53,55,48,55,56,50,54,56,62,66,63,71,76,70,135

Sequence (200 aa):
MRLVFITGVSEFSRVSIFSELNNLEDLTMSETYADMLGYTQEELEIYFQPHIKRLAEKFGTSETEIIEKLKLYYNGYRFSQRDIRVYNPFSVLSSLRQKDFRNYWFETGTPTFLVNLLNESKLYLPTIENLQATEAVFSTYELENLRPEALLFQTGYLTIKDISDRLYTFDYPNQEVKTSFPEILFHSCTKGLRDGSRFV

Mean predicted aligned error: 8.97 Å

Foldseek 3Di:
DDDDDDDDLDCPDPDPPCPPPPPDDDCQQPPVCFAVQAAFLVRCCPVCVVLLVVLCVVVVHDSVVSSVVQCQQFKAATGHPPPTIHGRHQQVVCCSVVSHHALRVCVVDDPPVLLVVCVVVVDDPVCQQFPKDAPVLCVDPDPVDNDNNNSCSSNQLWHFPDADPRITTIHGRHPSSVPVVVVVNVVSVVVVVVVVPPDD

Radius of gyration: 19.11 Å; Cα contacts (8 Å, |Δi|>4): 215; chains: 1; bounding box: 42×61×53 Å

Secondary structure (DSSP, 8-state):
--------SS-TT-STT-TT-TT----TB-GGGTTTTSB-HHHHHHHSHHHHHHHHHHHTS-HHHHHHHHHHHHEEE--BSS---EE-HHHHHHHHHHTS---HHHHT---HHHHHHHHHTT--GGGSTTEEEEGGGG----GGG--HHHHHHHTTS-EEEEEETTEEEEE-SSHHHHHHHHHHHHHHHHHHHHHTTS--